Protein AF-A0A7D9J3D1-F1 (afdb_monomer_lite)

Sequence (240 aa):
MEEELDISVTVEQLRSAGTNSSKQVPALLKLGEWYLKKAKTIPNGANFTKANALYNAALVRSRSINHEIGEDQILRRIVETYREFLYVFAKDDDGISVDEIQNEIDSHKEFLANERRIFKERVDEIDSCFNTNDQTEDQYEIHAHKVHEVFRDIQDMYIRLVSTLVKECESRLGKPPCDYAIIALGSVARMEATPYSDLEFAILYSDPAIGDKINYFRVLNYFLHLKVINLGETILPIEL

InterPro domains:
  IPR005105 Protein-PII uridylyltransferase, N-terminal [PF03445] (145-225)
  IPR043519 Nucleotidyltransferase superfamily [G3DSA:3.30.460.10] (154-233)
  IPR043519 Nucleotidyltransferase superfamily [SSF81301] (156-225)

Organism: Paramuricea clavata (NCBI:txid317549)

Secondary structure (DSSP, 8-state):
-HHHHHHHHHHHHHHHTTT-HHHHHHHHHHHHHHHHHHHHHTT-HHHHHHHHHHHHHHHHHHHTTT-SS-HHHHHHHHHHHHHHHHHHHT--TT---HHHHHHHHHHHHHHHHHHHHHHHHHHHHHHHHH--S---HHHHHHHHHHHHHHHHHHHHHHHHHHHHHHHHHHHHH-S-SS-EEEEE-HHHHHT---TT----EEEEES-TT-GGGHHHHHHHHHHHHHHHHHTS-----S--

Radius of gyration: 21.12 Å; chains: 1; bounding box: 49×47×61 Å

Structure (mmCIF, N/CA/C/O backbone):
data_AF-A0A7D9J3D1-F1
#
_entry.id   AF-A0A7D9J3D1-F1
#
loop_
_atom_site.group_PDB
_atom_site.id
_atom_site.type_symbol
_atom_site.label_atom_id
_atom_site.label_alt_id
_atom_site.label_comp_id
_atom_site.label_asym_id
_atom_site.label_entity_id
_atom_site.label_seq_id
_atom_site.pdbx_PDB_ins_code
_atom_site.Cartn_x
_atom_site.Cartn_y
_atom_site.Cartn_z
_atom_site.occupancy
_atom_site.B_iso_or_equiv
_atom_site.auth_seq_id
_atom_site.auth_comp_id
_atom_site.auth_asym_id
_atom_site.auth_atom_id
_atom_site.pdbx_PDB_model_num
ATOM 1 N N . MET A 1 1 ? -18.353 18.832 18.220 1.00 57.22 1 MET A N 1
ATOM 2 C CA . MET A 1 1 ? -18.457 20.307 18.196 1.00 57.22 1 MET A CA 1
ATOM 3 C C . MET A 1 1 ? -17.110 21.001 18.397 1.00 57.22 1 MET A C 1
ATOM 5 O O . MET A 1 1 ? -16.614 21.526 17.417 1.00 57.22 1 MET A O 1
ATOM 9 N N . GLU A 1 2 ? -16.470 20.974 19.575 1.00 65.19 2 GLU A N 1
ATOM 10 C CA . GLU A 1 2 ? -15.154 21.634 19.770 1.00 65.19 2 GLU A CA 1
ATOM 11 C C . GLU A 1 2 ? -14.020 20.937 18.989 1.00 65.19 2 GLU A C 1
ATOM 13 O O . GLU A 1 2 ? -13.274 21.581 18.259 1.00 65.19 2 GLU A O 1
ATOM 18 N N . GLU A 1 3 ? -13.978 19.602 19.023 1.00 70.12 3 GLU A N 1
ATOM 19 C CA . GLU A 1 3 ? -13.001 18.797 18.270 1.00 70.12 3 GLU A CA 1
ATOM 20 C C . GLU A 1 3 ? -13.217 18.859 16.743 1.00 70.12 3 GLU A C 1
ATOM 22 O O . GLU A 1 3 ? -12.270 18.794 15.972 1.00 70.12 3 GLU A O 1
ATOM 27 N N . GLU A 1 4 ? -14.455 19.044 16.276 1.00 70.31 4 GLU A N 1
ATOM 28 C CA . GLU A 1 4 ? -14.746 19.213 14.840 1.00 70.31 4 GLU A CA 1
ATOM 29 C C . GLU A 1 4 ? -14.352 20.604 14.333 1.00 70.31 4 GLU A C 1
ATOM 31 O O . GLU A 1 4 ? -13.863 20.737 13.210 1.00 70.31 4 GLU A O 1
ATOM 36 N N . LEU A 1 5 ? -14.520 21.634 15.169 1.00 67.00 5 LEU A N 1
ATOM 37 C CA . LEU A 1 5 ? -14.070 22.990 14.871 1.00 67.00 5 LEU A CA 1
ATOM 38 C C . LEU A 1 5 ? -12.537 23.039 14.763 1.00 67.00 5 LEU A C 1
ATOM 40 O O . LEU A 1 5 ? -12.004 23.637 13.831 1.00 67.00 5 LEU A O 1
ATOM 44 N N . ASP A 1 6 ? -11.834 22.340 15.658 1.00 80.31 6 ASP A N 1
ATOM 45 C CA . ASP A 1 6 ? -10.371 22.237 15.650 1.00 80.31 6 ASP A CA 1
ATOM 46 C C . ASP A 1 6 ? -9.826 21.526 14.392 1.00 80.31 6 ASP A C 1
ATOM 48 O O . ASP A 1 6 ? -8.801 21.916 13.820 1.00 80.31 6 ASP A O 1
ATOM 52 N N . ILE A 1 7 ? -10.548 20.525 13.882 1.00 86.25 7 ILE A N 1
ATOM 53 C CA . ILE A 1 7 ? -10.191 19.852 12.626 1.00 86.25 7 ILE A CA 1
ATOM 54 C C . ILE A 1 7 ? -10.454 20.727 11.412 1.00 86.25 7 ILE A C 1
ATOM 56 O O . ILE A 1 7 ? -9.608 20.773 10.522 1.00 86.25 7 ILE A O 1
ATOM 60 N N . SER A 1 8 ? -11.559 21.475 11.388 1.00 83.81 8 SER A N 1
ATOM 61 C CA . SER A 1 8 ? -11.811 22.442 10.314 1.00 83.81 8 SER A CA 1
ATOM 62 C C . SER A 1 8 ? -10.683 23.472 10.212 1.00 83.81 8 SER A C 1
ATOM 64 O O . SER A 1 8 ? -10.239 23.789 9.111 1.00 83.81 8 SER A O 1
ATOM 66 N N . VAL A 1 9 ? -10.175 23.954 11.352 1.00 86.69 9 VAL A N 1
ATOM 67 C CA . VAL A 1 9 ? -9.014 24.857 11.392 1.00 86.69 9 VAL A CA 1
ATOM 68 C C . VAL A 1 9 ? -7.759 24.159 10.870 1.00 86.69 9 VAL A C 1
ATOM 70 O O . VAL A 1 9 ? -7.004 24.746 10.101 1.00 86.69 9 VAL A O 1
ATOM 73 N N . THR A 1 10 ? -7.543 22.897 11.241 1.00 87.19 10 THR A N 1
ATOM 74 C CA . THR A 1 10 ? -6.373 22.120 10.801 1.00 87.19 10 THR A CA 1
ATOM 75 C C . THR A 1 10 ? -6.388 21.865 9.286 1.00 87.19 10 THR A C 1
ATOM 77 O O . THR A 1 10 ? -5.348 21.949 8.634 1.00 87.19 10 THR A O 1
ATOM 80 N N . VAL A 1 11 ? -7.562 21.615 8.698 1.00 86.56 11 VAL A N 1
ATOM 81 C CA . VAL A 1 11 ? -7.726 21.505 7.239 1.00 86.56 11 VAL A CA 1
ATOM 82 C C . VAL A 1 11 ? -7.400 22.836 6.558 1.00 86.56 11 VAL A C 1
ATOM 84 O O . VAL A 1 11 ? -6.654 22.851 5.582 1.00 86.56 11 VAL A O 1
ATOM 87 N N . GLU A 1 12 ? -7.881 23.959 7.091 1.00 86.25 12 GLU A N 1
ATOM 88 C CA . GLU A 1 12 ? -7.582 25.286 6.538 1.00 86.25 12 GLU A CA 1
ATOM 89 C C . GLU A 1 12 ? -6.091 25.648 6.660 1.00 86.25 12 GLU A C 1
ATOM 91 O O . GLU A 1 12 ? -5.493 26.219 5.747 1.00 86.25 12 GLU A O 1
ATOM 96 N N . GLN A 1 13 ? -5.438 25.247 7.754 1.00 85.25 13 GLN A N 1
ATOM 97 C CA . GLN A 1 13 ? -3.985 25.359 7.913 1.00 85.25 13 GLN A CA 1
ATOM 98 C C . GLN A 1 13 ? -3.236 24.554 6.849 1.00 85.25 13 GLN A C 1
ATOM 100 O O . GLN A 1 13 ? -2.274 25.051 6.267 1.00 85.25 13 GLN A O 1
ATOM 105 N N . LEU A 1 14 ? -3.689 23.333 6.553 1.00 86.25 14 LEU A N 1
ATOM 106 C CA . LEU A 1 14 ? -3.077 22.506 5.518 1.00 86.25 14 LEU A CA 1
ATOM 107 C C . LEU A 1 14 ? -3.266 23.110 4.117 1.00 86.25 14 LEU A C 1
ATOM 109 O O . LEU A 1 14 ? -2.313 23.136 3.338 1.00 86.25 14 LEU A O 1
ATOM 113 N N . ARG A 1 15 ? -4.459 23.643 3.816 1.00 85.38 15 ARG A N 1
ATOM 114 C CA . ARG A 1 15 ? -4.738 24.343 2.549 1.00 85.38 15 ARG A CA 1
ATOM 115 C C . ARG A 1 15 ? -3.876 25.597 2.405 1.00 85.38 15 ARG A C 1
ATOM 117 O O . ARG A 1 15 ? -3.204 25.775 1.392 1.00 85.38 15 ARG A O 1
ATOM 124 N N . SER A 1 16 ? -3.841 26.441 3.436 1.00 86.12 16 SER A N 1
ATOM 125 C CA . SER A 1 16 ? -3.057 27.685 3.445 1.00 86.12 16 SER A CA 1
ATOM 126 C C . SER A 1 16 ? -1.542 27.453 3.450 1.00 86.12 16 SER A C 1
ATOM 128 O O . SER A 1 16 ? -0.790 28.309 2.981 1.00 86.12 16 SER A O 1
ATOM 130 N N . ALA A 1 17 ? -1.071 26.292 3.919 1.00 84.50 17 ALA A N 1
ATOM 131 C CA . ALA A 1 17 ? 0.328 25.894 3.798 1.00 84.50 17 ALA A CA 1
ATOM 132 C C . ALA A 1 17 ? 0.772 25.713 2.333 1.00 84.50 17 ALA A C 1
ATOM 134 O O . ALA A 1 17 ? 1.970 25.818 2.059 1.00 84.50 17 ALA A O 1
ATOM 135 N N . GLY A 1 18 ? -0.153 25.486 1.391 1.00 83.44 18 GLY A N 1
ATOM 136 C CA . GLY A 1 18 ? 0.159 25.354 -0.033 1.00 83.44 18 GLY A CA 1
ATOM 137 C C . GLY A 1 18 ? 1.177 24.242 -0.276 1.00 83.44 18 GLY A C 1
ATOM 138 O O . GLY A 1 18 ? 0.924 23.097 0.067 1.00 83.44 18 GLY A O 1
ATOM 139 N N . THR A 1 19 ? 2.346 24.569 -0.827 1.00 81.94 19 THR A N 1
ATOM 140 C CA . THR A 1 19 ? 3.459 23.626 -1.061 1.00 81.94 19 THR A CA 1
ATOM 141 C C . THR A 1 19 ? 4.529 23.645 0.039 1.00 81.94 19 THR A C 1
ATOM 143 O O . THR A 1 19 ? 5.571 23.007 -0.095 1.00 81.94 19 THR A O 1
ATOM 146 N N . ASN A 1 20 ? 4.315 24.380 1.137 1.00 85.00 20 ASN A N 1
ATOM 147 C CA . ASN A 1 20 ? 5.299 24.511 2.208 1.00 85.00 20 ASN A CA 1
ATOM 148 C C . ASN A 1 20 ? 5.293 23.281 3.130 1.00 85.00 20 ASN A C 1
ATOM 150 O O . ASN A 1 20 ? 4.535 23.225 4.100 1.00 85.00 20 ASN A O 1
ATOM 154 N N . SER A 1 21 ? 6.193 22.331 2.865 1.00 85.69 21 SER A N 1
ATOM 155 C CA . SER A 1 21 ? 6.335 21.085 3.631 1.00 85.69 21 SER A CA 1
ATOM 156 C C . SER A 1 21 ? 6.453 21.294 5.146 1.00 85.69 21 SER A C 1
ATOM 158 O O . SER A 1 21 ? 5.831 20.554 5.902 1.00 85.69 21 SER A O 1
ATOM 160 N N . SER A 1 22 ? 7.172 22.325 5.611 1.00 85.19 22 SER A N 1
ATOM 161 C CA . SER A 1 22 ? 7.338 22.597 7.052 1.00 85.19 22 SER A CA 1
ATOM 162 C C . SER A 1 22 ? 6.019 22.960 7.726 1.00 85.19 22 SER A C 1
ATOM 164 O O . SER A 1 22 ? 5.758 22.534 8.846 1.00 85.19 22 SER A O 1
ATOM 166 N N . LYS A 1 23 ? 5.150 23.696 7.029 1.00 86.38 23 LYS A N 1
ATOM 167 C CA . LYS A 1 23 ? 3.816 24.040 7.535 1.00 86.38 23 LYS A CA 1
ATOM 168 C C . LYS A 1 23 ? 2.813 22.897 7.374 1.00 86.38 23 LYS A C 1
ATOM 170 O O . LYS A 1 23 ? 1.875 22.801 8.158 1.00 86.38 23 LYS A O 1
ATOM 175 N N . GLN A 1 24 ? 3.008 22.027 6.382 1.00 89.31 24 GLN A N 1
ATOM 176 C CA . GLN A 1 24 ? 2.130 20.883 6.139 1.00 89.31 24 GLN A CA 1
ATOM 177 C C . GLN A 1 24 ? 2.319 19.761 7.164 1.00 89.31 24 GLN A C 1
ATOM 179 O O . GLN A 1 24 ? 1.328 19.178 7.593 1.00 89.31 24 GLN A O 1
ATOM 184 N N . VAL A 1 25 ? 3.560 19.454 7.564 1.00 90.12 25 VAL A N 1
ATOM 185 C CA . VAL A 1 25 ? 3.861 18.307 8.444 1.00 90.12 25 VAL A CA 1
ATOM 186 C C . VAL A 1 25 ? 3.045 18.336 9.748 1.00 90.12 25 VAL A C 1
ATOM 188 O O . VAL A 1 25 ? 2.354 17.350 10.007 1.00 90.12 25 VAL A O 1
ATOM 191 N N . PRO A 1 26 ? 3.010 19.428 10.540 1.00 90.62 26 PRO A N 1
ATOM 192 C CA . PRO A 1 26 ? 2.214 19.462 11.769 1.00 90.62 26 PRO A CA 1
ATOM 193 C C . PRO A 1 26 ? 0.713 19.242 11.532 1.00 90.62 26 PRO A C 1
ATOM 195 O O . PRO A 1 26 ? 0.066 18.520 12.291 1.00 90.62 26 PRO A O 1
ATOM 198 N N . ALA A 1 27 ? 0.162 19.823 10.461 1.00 91.25 27 ALA A N 1
ATOM 199 C CA . ALA A 1 27 ? -1.250 19.675 10.117 1.00 91.25 27 ALA A CA 1
ATOM 200 C C . ALA A 1 27 ? -1.585 18.235 9.690 1.00 91.25 27 ALA A C 1
ATOM 202 O O . ALA A 1 27 ? -2.587 17.680 10.138 1.00 91.25 27 ALA A O 1
ATOM 203 N N . LEU A 1 28 ? -0.723 17.602 8.886 1.00 92.56 28 LEU A N 1
ATOM 204 C CA . LEU A 1 28 ? -0.870 16.202 8.477 1.00 92.56 28 LEU A CA 1
ATOM 205 C C . LEU A 1 28 ? -0.846 15.257 9.680 1.00 92.56 28 LEU A C 1
ATOM 207 O O . LEU A 1 28 ? -1.719 14.399 9.792 1.00 92.56 28 LEU A O 1
ATOM 211 N N . LEU A 1 29 ? 0.102 15.445 10.605 1.00 92.94 29 LEU A N 1
ATOM 212 C CA . LEU A 1 29 ? 0.183 14.637 11.823 1.00 92.94 29 LEU A CA 1
ATOM 213 C C . LEU A 1 29 ? -1.080 14.790 12.672 1.00 92.94 29 LEU A C 1
ATOM 215 O O . LEU A 1 29 ? -1.671 13.791 13.069 1.00 92.94 29 LEU A O 1
ATOM 219 N N . LYS A 1 30 ? -1.544 16.027 12.888 1.00 93.56 30 LYS A N 1
ATOM 220 C CA . LYS A 1 30 ? -2.756 16.304 13.671 1.00 93.56 30 LYS A CA 1
ATOM 221 C C . LYS A 1 30 ? -4.020 15.708 13.038 1.00 93.56 30 LYS A C 1
ATOM 223 O O . LYS A 1 30 ? -4.853 15.149 13.749 1.00 93.56 30 LYS A O 1
ATOM 228 N N . LEU A 1 31 ? -4.162 15.777 11.712 1.00 93.62 31 LEU A N 1
ATOM 229 C CA . LEU A 1 31 ? -5.260 15.108 11.005 1.00 93.62 31 LEU A CA 1
ATOM 230 C C . LEU A 1 31 ? -5.154 13.581 11.116 1.00 93.62 31 LEU A C 1
ATOM 232 O O . LEU A 1 31 ? -6.173 12.915 11.305 1.00 93.62 31 LEU A O 1
ATOM 236 N N . GLY A 1 32 ? -3.936 13.036 11.031 1.00 94.06 32 GLY A N 1
ATOM 237 C CA . GLY A 1 32 ? -3.664 11.613 11.225 1.00 94.06 32 GLY A CA 1
ATOM 238 C C . GLY A 1 32 ? -4.145 11.130 12.592 1.00 94.06 32 GLY A C 1
ATOM 239 O O . GLY A 1 32 ? -4.912 10.169 12.661 1.00 94.06 32 GLY A O 1
ATOM 240 N N . GLU A 1 33 ? -3.812 11.870 13.655 1.00 94.94 33 GLU A N 1
ATOM 241 C CA . GLU A 1 33 ? -4.264 11.575 15.022 1.00 94.94 33 GLU A CA 1
ATOM 242 C C . GLU A 1 33 ? -5.772 11.511 15.145 1.00 94.94 33 GLU A C 1
ATOM 244 O O . GLU A 1 33 ? -6.331 10.607 15.770 1.00 94.94 33 GLU A O 1
ATOM 249 N N . TRP A 1 34 ? -6.447 12.482 14.542 1.00 94.38 34 TRP A N 1
ATOM 250 C CA . TRP A 1 34 ? -7.891 12.544 14.600 1.00 94.38 34 TRP A CA 1
ATOM 251 C C . TRP A 1 34 ? -8.540 11.360 13.886 1.00 94.38 34 TRP A C 1
ATOM 253 O O . TRP A 1 34 ? -9.458 10.740 14.430 1.00 94.38 34 TRP A O 1
ATOM 263 N N . TYR A 1 35 ? -8.042 10.995 12.699 1.00 94.25 35 TYR A N 1
ATOM 264 C CA . TYR A 1 35 ? -8.529 9.817 11.986 1.00 94.25 35 TYR A CA 1
ATOM 265 C C . TYR A 1 35 ? -8.249 8.526 12.756 1.00 94.25 35 TYR A C 1
ATOM 267 O O . TYR A 1 35 ? -9.144 7.684 12.838 1.00 94.25 35 TYR A O 1
ATOM 275 N N . LEU A 1 36 ? -7.073 8.387 13.376 1.00 94.69 36 LEU A N 1
ATOM 276 C CA . LEU A 1 36 ? -6.732 7.230 14.205 1.00 94.69 36 LEU A CA 1
ATOM 277 C C . LEU A 1 36 ? -7.659 7.129 15.424 1.00 94.69 36 LEU A C 1
ATOM 279 O O . LEU A 1 36 ? -8.256 6.079 15.669 1.00 94.69 36 LEU A O 1
ATOM 283 N N . LYS A 1 37 ? -7.869 8.234 16.149 1.00 93.75 37 LYS A N 1
ATOM 284 C CA . LYS A 1 37 ? -8.813 8.296 17.276 1.00 93.75 37 LYS A CA 1
ATOM 285 C C . LYS A 1 37 ? -10.225 7.909 16.836 1.00 93.75 37 LYS A C 1
ATOM 287 O O . LYS A 1 37 ? -10.876 7.105 17.500 1.00 93.75 37 LYS A O 1
ATOM 292 N N . LYS A 1 38 ? -10.686 8.430 15.697 1.00 92.38 38 LYS A N 1
ATOM 293 C CA . LYS A 1 38 ? -12.000 8.108 15.126 1.00 92.38 38 LYS A CA 1
ATOM 294 C C . LYS A 1 38 ? -12.120 6.639 14.711 1.00 92.38 38 LYS A C 1
ATOM 296 O O . LYS A 1 38 ? -13.184 6.049 14.872 1.00 92.38 38 LYS A O 1
ATOM 301 N N . ALA A 1 39 ? -11.050 6.046 14.183 1.00 92.00 39 ALA A N 1
ATOM 302 C CA . ALA A 1 39 ? -11.015 4.637 13.800 1.00 92.00 39 ALA A CA 1
ATOM 303 C C . ALA A 1 39 ? -11.131 3.699 15.013 1.00 92.00 39 ALA A C 1
ATOM 305 O O . ALA A 1 39 ? -11.760 2.647 14.915 1.00 92.00 39 ALA A O 1
ATOM 306 N N . LYS A 1 40 ? -10.569 4.113 16.157 1.00 90.75 40 LYS A N 1
ATOM 307 C CA . LYS A 1 40 ? -10.633 3.390 17.434 1.00 90.75 40 LYS A CA 1
ATOM 308 C C . LYS A 1 40 ? -11.991 3.507 18.132 1.00 90.75 40 LYS A C 1
ATOM 310 O O . LYS A 1 40 ? -12.401 2.572 18.808 1.00 90.75 40 LYS A O 1
ATOM 315 N N . THR A 1 41 ? -12.689 4.638 17.996 1.00 89.62 41 THR A N 1
ATOM 316 C CA . THR A 1 41 ? -14.010 4.832 18.624 1.00 89.62 41 THR A CA 1
ATOM 317 C C . THR A 1 41 ? -15.136 4.166 17.844 1.00 89.62 41 THR A C 1
ATOM 319 O O . THR A 1 41 ? -16.035 3.581 18.443 1.00 89.62 41 THR A O 1
ATOM 322 N N . ILE A 1 42 ? -15.096 4.251 16.513 1.00 88.38 42 ILE A N 1
ATOM 323 C CA . ILE A 1 42 ? -16.061 3.618 15.614 1.00 88.38 42 ILE A CA 1
ATOM 324 C C . ILE A 1 42 ? -15.255 2.779 14.618 1.00 88.38 42 ILE A C 1
ATOM 326 O O . ILE A 1 42 ? -14.729 3.354 13.658 1.00 88.38 42 ILE A O 1
ATOM 330 N N . PRO A 1 43 ? -15.151 1.447 14.829 1.00 84.25 43 PRO A N 1
ATOM 331 C CA . PRO A 1 43 ? -14.354 0.554 13.994 1.00 84.25 43 PRO A CA 1
ATOM 332 C C . PRO A 1 43 ? -14.643 0.735 12.504 1.00 84.25 43 PRO A C 1
ATOM 334 O O . PRO A 1 43 ? -15.672 0.306 11.981 1.00 84.25 43 PRO A O 1
ATOM 337 N N . ASN A 1 44 ? -13.721 1.401 11.812 1.00 86.19 44 ASN A N 1
ATOM 338 C CA . ASN A 1 44 ? -13.807 1.658 10.382 1.00 86.19 44 ASN A CA 1
ATOM 339 C C . ASN A 1 44 ? -12.403 1.644 9.771 1.00 86.19 44 ASN A C 1
ATOM 341 O O . ASN A 1 44 ? -11.619 2.573 9.974 1.00 86.19 44 ASN A O 1
ATOM 345 N N . GLY A 1 45 ? -12.110 0.608 8.980 1.00 88.81 45 GLY A N 1
ATOM 346 C CA . GLY A 1 45 ? -10.816 0.435 8.319 1.00 88.81 45 GLY A CA 1
ATOM 347 C C . GLY A 1 45 ? -10.434 1.601 7.403 1.00 88.81 45 GLY A C 1
ATOM 348 O O . GLY A 1 45 ? -9.257 1.930 7.306 1.00 88.81 45 GLY A O 1
ATOM 349 N N . ALA A 1 46 ? -11.409 2.312 6.825 1.00 91.69 46 ALA A N 1
ATOM 350 C CA . ALA A 1 46 ? -11.142 3.488 5.997 1.00 91.69 46 ALA A CA 1
ATOM 351 C C . ALA A 1 46 ? -10.534 4.659 6.790 1.00 91.69 46 ALA A C 1
ATOM 353 O O . ALA A 1 46 ? -9.822 5.486 6.229 1.00 91.69 46 ALA A O 1
ATOM 354 N N . ASN A 1 47 ? -10.820 4.772 8.091 1.00 94.06 47 ASN A N 1
ATOM 355 C CA . ASN A 1 47 ? -10.199 5.809 8.917 1.00 94.06 47 ASN A CA 1
ATOM 356 C C . ASN A 1 47 ? -8.753 5.436 9.276 1.00 94.06 47 ASN A C 1
ATOM 358 O O . ASN A 1 47 ? -7.905 6.324 9.304 1.00 94.06 47 ASN A O 1
ATOM 362 N N . PHE A 1 48 ? -8.450 4.145 9.466 1.00 95.19 48 PHE A N 1
ATOM 363 C CA . PHE A 1 48 ? -7.068 3.678 9.626 1.00 95.19 48 PHE A CA 1
ATOM 364 C C . PHE A 1 48 ? -6.234 3.957 8.375 1.00 95.19 48 PHE A C 1
ATOM 366 O O . PHE A 1 48 ? -5.147 4.516 8.489 1.00 95.19 48 PHE A O 1
ATOM 373 N N . THR A 1 49 ? -6.747 3.650 7.177 1.00 94.00 49 THR A N 1
ATOM 374 C CA . THR A 1 49 ? -6.021 3.934 5.928 1.00 94.00 49 THR A CA 1
ATOM 375 C C . THR A 1 49 ? -5.791 5.433 5.732 1.00 94.00 49 THR A C 1
ATOM 377 O O . THR A 1 49 ? -4.689 5.831 5.366 1.00 94.00 49 THR A O 1
ATOM 380 N N . LYS A 1 50 ? -6.775 6.287 6.052 1.00 93.69 50 LYS A N 1
ATOM 381 C CA . LYS A 1 50 ? -6.614 7.752 6.015 1.00 93.69 50 LYS A CA 1
ATOM 382 C C . LYS A 1 50 ? -5.557 8.257 6.993 1.00 93.69 50 LYS A C 1
ATOM 384 O O . LYS A 1 50 ? -4.704 9.041 6.587 1.00 93.69 50 LYS A O 1
ATOM 389 N N . ALA A 1 51 ? -5.594 7.806 8.248 1.00 94.81 51 ALA A N 1
ATOM 390 C CA . ALA A 1 51 ? -4.577 8.159 9.238 1.00 94.81 51 ALA A CA 1
ATOM 391 C C . ALA A 1 51 ? -3.181 7.764 8.740 1.00 94.81 51 ALA A C 1
ATOM 393 O O . ALA A 1 51 ? -2.275 8.593 8.680 1.00 94.81 51 ALA A O 1
ATOM 394 N N . ASN A 1 52 ? -3.050 6.522 8.275 1.00 94.94 52 ASN A N 1
ATOM 395 C CA . ASN A 1 52 ? -1.796 5.977 7.784 1.00 94.94 52 ASN A CA 1
ATOM 396 C C . ASN A 1 52 ? -1.250 6.735 6.563 1.00 94.94 52 ASN A C 1
ATOM 398 O O . ASN A 1 52 ? -0.051 7.002 6.475 1.00 94.94 52 ASN A O 1
ATOM 402 N N . ALA A 1 53 ? -2.127 7.130 5.637 1.00 94.88 53 ALA A N 1
ATOM 403 C CA . ALA A 1 53 ? -1.744 7.916 4.472 1.00 94.88 53 ALA A CA 1
ATOM 404 C C . ALA A 1 53 ? -1.258 9.317 4.868 1.00 94.88 53 ALA A C 1
ATOM 406 O O . ALA A 1 53 ? -0.270 9.799 4.319 1.00 94.88 53 ALA A O 1
ATOM 407 N N . LEU A 1 54 ? -1.901 9.956 5.853 1.00 94.81 54 LEU A N 1
ATOM 408 C CA . LEU A 1 54 ? -1.481 11.261 6.375 1.00 94.81 54 LEU A CA 1
ATOM 409 C C . LEU A 1 54 ? -0.112 11.188 7.061 1.00 94.81 54 LEU A C 1
ATOM 411 O O . LEU A 1 54 ? 0.721 12.069 6.844 1.00 94.81 54 LEU A O 1
ATOM 415 N N . TYR A 1 55 ? 0.158 10.127 7.826 1.00 95.25 55 TYR A N 1
ATOM 416 C CA . TYR A 1 55 ? 1.474 9.912 8.429 1.00 95.25 55 TYR A CA 1
ATOM 417 C C . TYR A 1 55 ? 2.558 9.643 7.379 1.00 95.25 55 TYR A C 1
ATOM 419 O O . TYR A 1 55 ? 3.617 10.265 7.435 1.00 95.25 55 TYR A O 1
ATOM 427 N N . ASN A 1 56 ? 2.291 8.807 6.371 1.00 94.12 56 ASN A N 1
ATOM 428 C CA . ASN A 1 56 ? 3.228 8.595 5.260 1.00 94.12 56 ASN A CA 1
ATOM 429 C C . ASN A 1 56 ? 3.482 9.900 4.480 1.00 94.12 56 ASN A C 1
ATOM 431 O O . ASN A 1 56 ? 4.626 10.244 4.185 1.00 94.12 56 ASN A O 1
ATOM 435 N N . ALA A 1 57 ? 2.439 10.694 4.230 1.00 92.00 57 ALA A N 1
ATOM 436 C CA . ALA A 1 57 ? 2.556 12.006 3.604 1.00 92.00 57 ALA A CA 1
ATOM 437 C C . ALA A 1 57 ? 3.392 12.995 4.436 1.00 92.00 57 ALA A C 1
ATOM 439 O O . ALA A 1 57 ? 4.135 13.795 3.856 1.00 92.00 57 ALA A O 1
ATOM 440 N N . ALA A 1 58 ? 3.283 12.948 5.767 1.00 92.00 58 ALA A N 1
ATOM 441 C CA . ALA A 1 58 ? 4.112 13.732 6.675 1.00 92.00 58 ALA A CA 1
ATOM 442 C C . ALA A 1 58 ? 5.575 13.260 6.652 1.00 92.00 58 ALA A C 1
ATOM 444 O O . ALA A 1 58 ? 6.465 14.101 6.574 1.00 92.00 58 ALA A O 1
ATOM 445 N N . LEU A 1 59 ? 5.819 11.945 6.635 1.00 92.00 59 LEU A N 1
ATOM 446 C CA . LEU A 1 59 ? 7.159 11.347 6.585 1.00 92.00 59 LEU A CA 1
ATOM 447 C C . LEU A 1 59 ? 7.919 11.735 5.309 1.00 92.00 59 LEU A C 1
ATOM 449 O O . LEU A 1 59 ? 9.086 12.119 5.360 1.00 92.00 59 LEU A O 1
ATOM 453 N N . VAL A 1 60 ? 7.254 11.677 4.152 1.00 89.38 60 VAL A N 1
ATOM 454 C CA . VAL A 1 60 ? 7.855 12.097 2.875 1.00 89.38 60 VAL A CA 1
ATOM 455 C C . VAL A 1 60 ? 8.243 13.578 2.921 1.00 89.38 60 VAL A C 1
ATOM 457 O O . VAL A 1 60 ? 9.337 13.951 2.505 1.00 89.38 60 VAL A O 1
ATOM 460 N N . ARG A 1 61 ? 7.372 14.429 3.475 1.00 87.69 61 ARG A N 1
ATOM 461 C CA . ARG A 1 61 ? 7.608 15.877 3.571 1.00 87.69 61 ARG A CA 1
ATOM 462 C C . ARG A 1 61 ? 8.672 16.242 4.601 1.00 87.69 61 ARG A C 1
ATOM 464 O O . ARG A 1 61 ? 9.409 17.194 4.361 1.00 87.69 61 ARG A O 1
ATOM 471 N N . SER A 1 62 ? 8.766 15.515 5.717 1.00 88.12 62 SER A N 1
ATOM 472 C CA . SER A 1 62 ? 9.765 15.771 6.761 1.00 88.12 62 SER A CA 1
ATOM 473 C C . SER A 1 62 ? 11.181 15.469 6.274 1.00 88.12 62 SER A C 1
ATOM 475 O O . SER A 1 62 ? 12.087 16.261 6.540 1.00 88.12 62 SER A O 1
ATOM 477 N N . ARG A 1 63 ? 11.346 14.393 5.489 1.00 84.50 63 ARG A N 1
ATOM 478 C CA . ARG A 1 63 ? 12.608 14.012 4.827 1.00 84.50 63 ARG A CA 1
ATOM 479 C C . ARG A 1 63 ? 13.156 15.103 3.913 1.00 84.50 63 ARG A C 1
ATOM 481 O O . ARG A 1 63 ? 14.363 15.281 3.816 1.00 84.50 63 ARG A O 1
ATOM 488 N N . SER A 1 64 ? 12.282 15.861 3.251 1.00 77.25 64 SER A N 1
ATOM 489 C CA . SER A 1 64 ? 12.705 16.918 2.325 1.00 77.25 64 SER A CA 1
ATOM 490 C C . SER A 1 64 ? 13.265 18.172 3.009 1.00 77.25 64 SER A C 1
ATOM 492 O O . SER A 1 64 ? 13.840 19.012 2.322 1.00 77.25 64 SER A O 1
ATOM 494 N N . ILE A 1 65 ? 13.066 18.350 4.321 1.00 78.25 65 ILE A N 1
ATOM 495 C CA . ILE A 1 65 ? 13.327 19.631 5.006 1.00 78.25 65 ILE A CA 1
ATOM 496 C C . ILE A 1 65 ? 14.082 19.509 6.339 1.00 78.25 65 ILE A C 1
ATOM 498 O O . ILE A 1 65 ? 14.206 20.521 7.022 1.00 78.25 65 ILE A O 1
ATOM 502 N N . ASN A 1 66 ? 14.562 18.319 6.732 1.00 70.44 66 ASN A N 1
ATOM 503 C CA . ASN A 1 66 ? 15.146 18.067 8.063 1.00 70.44 66 ASN A CA 1
ATOM 504 C C . ASN A 1 66 ? 14.283 18.670 9.193 1.00 70.44 66 ASN A C 1
ATOM 506 O O . ASN A 1 66 ? 14.747 19.482 9.993 1.00 70.44 66 ASN A O 1
ATOM 510 N N . HIS A 1 67 ? 12.991 18.334 9.189 1.00 72.62 67 HIS A N 1
ATOM 511 C CA . HIS A 1 67 ? 11.992 18.923 10.084 1.00 72.62 67 HIS A CA 1
ATOM 512 C C . HIS A 1 67 ? 12.286 18.655 11.576 1.00 72.62 67 HIS A C 1
ATOM 514 O O . HIS A 1 67 ? 12.854 17.624 11.921 1.00 72.62 67 HIS A O 1
ATOM 520 N N . GLU A 1 68 ? 11.822 19.539 12.473 1.00 69.25 68 GLU A N 1
ATOM 521 C CA . GLU A 1 68 ? 11.997 19.404 13.937 1.00 69.25 68 GLU A CA 1
ATOM 522 C C . GLU A 1 68 ? 11.389 18.110 14.503 1.00 69.25 68 GLU A C 1
ATOM 524 O O . GLU A 1 68 ? 11.909 17.512 15.445 1.00 69.25 68 GLU A O 1
ATOM 529 N N . ILE A 1 69 ? 10.277 17.663 13.913 1.00 72.94 69 ILE A N 1
ATOM 530 C CA . ILE A 1 69 ? 9.681 16.359 14.215 1.00 72.94 69 ILE A CA 1
ATOM 531 C C . ILE A 1 69 ? 10.497 15.294 13.488 1.00 72.94 69 ILE A C 1
ATOM 533 O O . ILE A 1 69 ? 10.422 15.184 12.264 1.00 72.94 69 ILE A O 1
ATOM 537 N N . GLY A 1 70 ? 11.261 14.521 14.262 1.00 77.06 70 GLY A N 1
ATOM 538 C CA . GLY A 1 70 ? 12.116 13.460 13.739 1.00 77.06 70 GLY A CA 1
ATOM 539 C C . GLY A 1 70 ? 11.326 12.351 13.044 1.00 77.06 70 GLY A C 1
ATOM 540 O O . GLY A 1 70 ? 10.227 11.993 13.474 1.00 77.06 70 GLY A O 1
ATOM 541 N N . GLU A 1 71 ? 11.919 11.777 11.997 1.00 86.38 71 GLU A N 1
ATOM 542 C CA . GLU A 1 71 ? 11.335 10.685 11.205 1.00 86.38 71 GLU A CA 1
ATOM 543 C C . GLU A 1 71 ? 10.874 9.511 12.074 1.00 86.38 71 GLU A C 1
ATOM 545 O O . GLU A 1 71 ? 9.773 8.999 11.876 1.00 86.38 71 GLU A O 1
ATOM 550 N N . ASP A 1 72 ? 11.648 9.168 13.107 1.00 87.19 72 ASP A N 1
ATOM 551 C CA . ASP A 1 72 ? 11.324 8.106 14.064 1.00 87.19 72 ASP A CA 1
ATOM 552 C C . ASP A 1 72 ? 9.971 8.313 14.754 1.00 87.19 72 ASP A C 1
ATOM 554 O O . ASP A 1 72 ? 9.274 7.351 15.067 1.00 87.19 72 ASP A O 1
ATOM 558 N N . GLN A 1 73 ? 9.576 9.565 15.014 1.00 90.19 73 GLN A N 1
ATOM 559 C CA . GLN A 1 73 ? 8.274 9.852 15.620 1.00 90.19 73 GLN A CA 1
ATOM 560 C C . GLN A 1 73 ? 7.135 9.542 14.648 1.00 90.19 73 GLN A C 1
ATOM 562 O O . GLN A 1 73 ? 6.117 8.990 15.059 1.00 90.19 73 GLN A O 1
ATOM 567 N N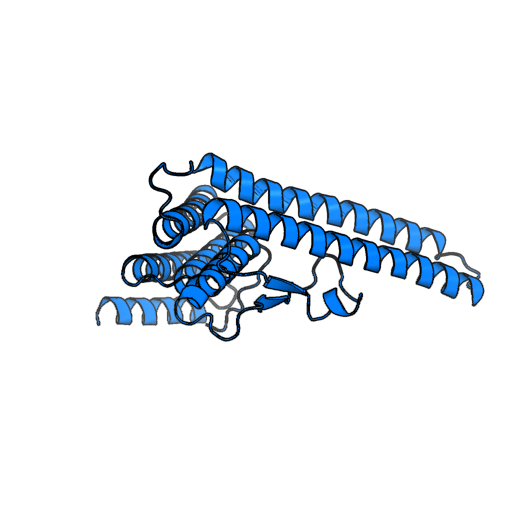 . ILE A 1 74 ? 7.310 9.862 13.366 1.00 93.31 74 ILE A N 1
ATOM 568 C CA . ILE A 1 74 ? 6.294 9.629 12.336 1.00 93.31 74 ILE A CA 1
ATOM 569 C C . ILE A 1 74 ? 6.206 8.135 12.002 1.00 93.31 74 ILE A C 1
ATOM 571 O O . ILE A 1 74 ? 5.106 7.594 11.900 1.00 93.31 74 ILE A O 1
ATOM 575 N N . LEU A 1 75 ? 7.348 7.446 11.913 1.00 92.88 75 LEU A N 1
ATOM 576 C CA . LEU A 1 75 ? 7.407 5.992 11.732 1.00 92.88 75 LEU A CA 1
ATOM 577 C C . LEU A 1 75 ? 6.700 5.253 12.870 1.00 92.88 75 LEU A C 1
ATOM 579 O O . LEU A 1 75 ? 5.873 4.381 12.608 1.00 92.88 75 LEU A O 1
ATOM 583 N N . ARG A 1 76 ? 6.919 5.667 14.128 1.00 93.50 76 ARG A N 1
ATOM 584 C CA . ARG A 1 76 ? 6.174 5.117 15.270 1.00 93.50 76 ARG A CA 1
ATOM 585 C C . ARG A 1 76 ? 4.663 5.245 15.090 1.00 93.50 76 ARG A C 1
ATOM 587 O O . ARG A 1 76 ? 3.952 4.287 15.366 1.00 93.50 76 ARG A O 1
ATOM 594 N N . ARG A 1 77 ? 4.164 6.368 14.560 1.00 95.56 77 ARG A N 1
ATOM 595 C CA . ARG A 1 77 ? 2.725 6.540 14.287 1.00 95.56 77 ARG A CA 1
ATOM 596 C C . ARG A 1 77 ? 2.189 5.624 13.196 1.00 95.56 77 ARG A C 1
ATOM 598 O O . ARG A 1 77 ? 1.069 5.128 13.325 1.00 95.56 77 ARG A O 1
ATOM 605 N N . ILE A 1 78 ? 2.972 5.373 12.151 1.00 96.19 78 ILE A N 1
ATOM 606 C CA . ILE A 1 78 ? 2.628 4.411 11.095 1.00 96.19 78 ILE A CA 1
ATOM 607 C C . ILE A 1 78 ? 2.494 3.004 11.692 1.00 96.19 78 ILE A C 1
ATOM 609 O O . ILE A 1 78 ? 1.470 2.342 11.509 1.00 96.19 78 ILE A O 1
ATOM 613 N N . VAL A 1 79 ? 3.487 2.576 12.477 1.00 95.69 79 VAL A N 1
ATOM 614 C CA . VAL A 1 79 ? 3.487 1.254 13.120 1.00 95.69 79 VAL A CA 1
ATOM 615 C C . VAL A 1 79 ? 2.361 1.123 14.150 1.00 95.69 79 VAL A C 1
ATOM 617 O O . VAL A 1 79 ? 1.656 0.116 14.167 1.00 95.69 79 VAL A O 1
ATOM 620 N N . GLU A 1 80 ? 2.123 2.149 14.968 1.00 94.19 80 GLU A N 1
ATOM 621 C CA . GLU A 1 80 ? 0.991 2.188 15.901 1.00 94.19 80 GLU A CA 1
ATOM 622 C C . GLU A 1 80 ? -0.350 2.074 15.167 1.00 94.19 80 GLU A C 1
ATOM 624 O O . GLU A 1 80 ? -1.207 1.296 15.577 1.00 94.19 80 GLU A O 1
ATOM 629 N N . THR A 1 81 ? -0.526 2.788 14.052 1.00 95.56 81 THR A N 1
ATOM 630 C CA . THR A 1 81 ? -1.755 2.727 13.242 1.00 95.56 81 THR A CA 1
ATOM 631 C C . THR A 1 81 ? -2.008 1.318 12.717 1.00 95.56 81 THR A C 1
ATOM 633 O O . THR A 1 81 ? -3.139 0.833 12.780 1.00 95.56 81 THR A O 1
ATOM 636 N N . TYR A 1 82 ? -0.960 0.641 12.241 1.00 95.75 82 TYR A N 1
ATOM 637 C CA . TYR A 1 82 ? -1.030 -0.760 11.833 1.00 95.75 82 TYR A CA 1
ATOM 638 C C . TYR A 1 82 ? -1.426 -1.648 13.022 1.00 95.75 82 TYR A C 1
ATOM 640 O O . TYR A 1 82 ? -2.386 -2.416 12.933 1.00 95.75 82 TYR A O 1
ATOM 648 N N . ARG A 1 83 ? -0.728 -1.537 14.158 1.00 93.69 83 ARG A N 1
ATOM 649 C CA . ARG A 1 83 ? -0.987 -2.376 15.337 1.00 93.69 83 ARG A CA 1
ATOM 650 C C . ARG A 1 83 ? -2.424 -2.229 15.837 1.00 93.69 83 ARG A C 1
ATOM 652 O O . ARG A 1 83 ? -3.084 -3.217 16.140 1.00 93.69 83 ARG A O 1
ATOM 659 N N . GLU A 1 84 ? -2.928 -1.002 15.888 1.00 93.31 84 GLU A N 1
ATOM 660 C CA . GLU A 1 84 ? -4.303 -0.706 16.297 1.00 93.31 84 GLU A CA 1
ATOM 661 C C . GLU A 1 84 ? -5.331 -1.242 15.288 1.00 93.31 84 GLU A C 1
ATOM 663 O O . GLU A 1 84 ? -6.388 -1.724 15.694 1.00 93.31 84 GLU A O 1
ATOM 668 N N . PHE A 1 85 ? -5.021 -1.230 13.984 1.00 94.94 85 PHE A N 1
ATOM 669 C CA . PHE A 1 85 ? -5.854 -1.888 12.975 1.00 94.94 85 PHE A CA 1
ATOM 670 C C . PHE A 1 85 ? -5.982 -3.392 13.259 1.00 94.94 85 PHE A C 1
ATOM 672 O O . PHE A 1 85 ? -7.094 -3.923 13.261 1.00 94.94 85 PHE A O 1
ATOM 679 N N . LEU A 1 86 ? -4.865 -4.073 13.542 1.00 93.25 86 LEU A N 1
ATOM 680 C CA . LEU A 1 86 ? -4.869 -5.499 13.881 1.00 93.25 86 LEU A CA 1
ATOM 681 C C . LEU A 1 86 ? -5.626 -5.782 15.178 1.00 93.25 86 LEU A C 1
ATOM 683 O O . LEU A 1 86 ? -6.446 -6.698 15.218 1.00 93.25 86 LEU A O 1
ATOM 687 N N . TYR A 1 87 ? -5.427 -4.963 16.208 1.00 90.94 87 TYR A N 1
ATOM 688 C CA . TYR A 1 87 ? -6.170 -5.089 17.459 1.00 90.94 87 TYR A CA 1
ATOM 689 C C . TYR A 1 87 ? -7.690 -5.022 17.227 1.00 90.94 87 TYR A C 1
ATOM 691 O O . TYR A 1 87 ? -8.441 -5.870 17.707 1.00 90.94 87 TYR A O 1
ATOM 699 N N . VAL A 1 88 ? -8.152 -4.056 16.424 1.00 91.44 88 VAL A N 1
ATOM 700 C CA . VAL A 1 88 ? -9.584 -3.856 16.149 1.00 91.44 88 VAL A CA 1
ATOM 701 C C . VAL A 1 88 ? -10.174 -4.942 15.241 1.00 91.44 88 VAL A C 1
ATOM 703 O O . VAL A 1 88 ? -11.313 -5.361 15.462 1.00 91.44 88 VAL A O 1
ATOM 706 N N . PHE A 1 89 ? -9.447 -5.387 14.212 1.00 91.00 89 PHE A N 1
ATOM 707 C CA . PHE A 1 89 ? -10.014 -6.225 13.146 1.00 91.00 89 PHE A CA 1
ATOM 708 C C . PHE A 1 89 ? -9.522 -7.673 13.108 1.00 91.00 89 PHE A C 1
ATOM 710 O O . PHE A 1 89 ? -10.290 -8.544 12.699 1.00 91.00 89 PHE A O 1
ATOM 717 N N . ALA A 1 90 ? -8.288 -7.945 13.530 1.00 85.12 90 ALA A N 1
ATOM 718 C CA . ALA A 1 90 ? -7.713 -9.290 13.572 1.00 85.12 90 ALA A CA 1
ATOM 719 C C . ALA A 1 90 ? -7.871 -9.967 14.945 1.00 85.12 90 ALA A C 1
ATOM 721 O O . ALA A 1 90 ? -7.692 -11.177 15.040 1.00 85.12 90 ALA A O 1
ATOM 722 N N . LYS A 1 91 ? -8.249 -9.215 15.994 1.00 74.31 91 LYS A N 1
ATOM 723 C CA . LYS A 1 91 ? -8.309 -9.701 17.389 1.00 74.31 91 LYS A CA 1
ATOM 724 C C . LYS A 1 91 ? -6.990 -10.349 17.833 1.00 74.31 91 LYS A C 1
ATOM 726 O O . LYS A 1 91 ? -6.985 -11.348 18.549 1.00 74.31 91 LYS A O 1
ATOM 731 N N . ASP A 1 92 ? -5.886 -9.786 17.353 1.00 72.88 92 ASP A N 1
ATOM 732 C CA . ASP A 1 92 ? -4.529 -10.211 17.680 1.00 72.88 92 ASP A CA 1
ATOM 733 C C . ASP A 1 92 ? -4.190 -9.721 19.106 1.00 72.88 92 ASP A C 1
ATOM 735 O O . ASP A 1 92 ? -3.609 -8.650 19.289 1.00 72.88 92 ASP A O 1
ATOM 739 N N . ASP A 1 93 ? -4.666 -10.459 20.120 1.00 60.22 93 ASP A N 1
ATOM 740 C CA . ASP A 1 93 ? -4.473 -10.161 21.554 1.00 60.22 93 ASP A CA 1
ATOM 741 C C . ASP A 1 93 ? -3.036 -10.461 22.032 1.00 60.22 93 ASP A C 1
ATOM 743 O O . ASP A 1 93 ? -2.594 -9.884 23.027 1.00 60.22 93 ASP A O 1
ATOM 747 N N . ASP A 1 94 ? -2.291 -11.310 21.310 1.00 61.38 94 ASP A N 1
ATOM 748 C CA . ASP A 1 94 ? -0.896 -11.672 21.622 1.00 61.38 94 ASP A CA 1
ATOM 749 C C . ASP A 1 94 ? 0.119 -10.608 21.168 1.00 61.38 94 ASP A C 1
ATOM 751 O O . ASP A 1 94 ? 1.305 -10.705 21.481 1.00 61.38 94 ASP A O 1
ATOM 755 N N . GLY A 1 95 ? -0.355 -9.547 20.504 1.00 65.62 95 GLY A N 1
ATOM 756 C CA . GLY A 1 95 ? 0.385 -8.310 20.298 1.00 65.62 95 GLY A CA 1
ATOM 757 C C . GLY A 1 95 ? 1.614 -8.484 19.415 1.00 65.62 95 GLY A C 1
ATOM 758 O O . GLY A 1 95 ? 2.736 -8.512 19.919 1.00 65.62 95 GLY A O 1
ATOM 759 N N . ILE A 1 96 ? 1.406 -8.495 18.092 1.00 82.44 96 ILE A N 1
ATOM 760 C CA . ILE A 1 96 ? 2.496 -8.305 17.127 1.00 82.44 96 ILE A CA 1
ATOM 761 C C . ILE A 1 96 ? 3.418 -7.167 17.594 1.00 82.44 96 ILE A C 1
ATOM 763 O O . ILE A 1 96 ? 2.974 -6.073 17.980 1.00 82.44 96 ILE A O 1
ATOM 767 N N . SER A 1 97 ? 4.715 -7.445 17.613 1.00 88.50 97 SER A N 1
ATOM 768 C CA . SER A 1 97 ? 5.692 -6.475 18.080 1.00 88.50 97 SER A CA 1
ATOM 769 C C . SER A 1 97 ? 5.826 -5.321 17.085 1.00 88.50 97 SER A C 1
ATOM 771 O O . SER A 1 97 ? 5.602 -5.456 15.880 1.00 88.50 97 SER A O 1
ATOM 773 N N . VAL A 1 98 ? 6.206 -4.153 17.606 1.00 88.88 98 VAL A N 1
ATOM 774 C CA . VAL A 1 98 ? 6.522 -2.970 16.788 1.00 88.88 98 VAL A CA 1
ATOM 775 C C . VAL A 1 98 ? 7.610 -3.312 15.765 1.00 88.88 98 VAL A C 1
ATOM 777 O O . VAL A 1 98 ? 7.499 -2.917 14.608 1.00 88.88 98 VAL A O 1
ATOM 780 N N . ASP A 1 99 ? 8.605 -4.101 16.176 1.00 91.50 99 ASP A N 1
ATOM 781 C CA . ASP A 1 99 ? 9.717 -4.519 15.324 1.00 91.50 99 ASP A CA 1
ATOM 782 C C . ASP A 1 99 ? 9.257 -5.453 14.199 1.00 91.50 99 ASP A C 1
ATOM 784 O O . ASP A 1 99 ? 9.698 -5.301 13.066 1.00 91.50 99 ASP A O 1
ATOM 788 N N . GLU A 1 100 ? 8.333 -6.384 14.460 1.00 92.81 100 GLU A N 1
ATOM 789 C CA . GLU A 1 100 ? 7.766 -7.244 13.412 1.00 92.81 100 GLU A CA 1
ATOM 790 C C . GLU A 1 100 ? 7.010 -6.440 12.352 1.00 92.81 100 GLU A C 1
ATOM 792 O O . GLU A 1 100 ? 7.215 -6.673 11.162 1.00 92.81 100 GLU A O 1
ATOM 797 N N . ILE A 1 101 ? 6.180 -5.472 12.760 1.00 94.31 101 ILE A N 1
ATOM 798 C CA . ILE A 1 101 ? 5.478 -4.593 11.810 1.00 94.31 101 ILE A CA 1
ATOM 799 C C . ILE A 1 101 ? 6.486 -3.777 10.997 1.00 94.31 101 ILE A C 1
ATOM 801 O O . ILE A 1 101 ? 6.346 -3.653 9.781 1.00 94.31 101 ILE A O 1
ATOM 805 N N . GLN A 1 102 ? 7.488 -3.202 11.661 1.00 94.62 102 GLN A N 1
ATOM 806 C CA . GLN A 1 102 ? 8.493 -2.377 10.999 1.00 94.62 102 GLN A CA 1
ATOM 807 C C . GLN A 1 102 ? 9.295 -3.197 9.979 1.00 94.62 102 GLN A C 1
ATOM 809 O O . GLN A 1 102 ? 9.411 -2.787 8.826 1.00 94.62 102 GLN A O 1
ATOM 814 N N . ASN A 1 103 ? 9.749 -4.393 10.364 1.00 95.56 103 ASN A N 1
ATOM 815 C CA . ASN A 1 103 ? 10.465 -5.317 9.484 1.00 95.56 103 ASN A CA 1
ATOM 816 C C . ASN A 1 103 ? 9.618 -5.747 8.281 1.00 95.56 103 ASN A C 1
ATOM 818 O O . ASN A 1 103 ? 10.142 -5.860 7.175 1.00 95.56 103 ASN A O 1
ATOM 822 N N . GLU A 1 104 ? 8.317 -5.975 8.475 1.00 95.94 104 GLU A N 1
ATOM 823 C CA . GLU A 1 104 ? 7.400 -6.297 7.380 1.00 95.94 104 GLU A CA 1
ATOM 824 C C . GLU A 1 104 ? 7.320 -5.143 6.365 1.00 95.94 104 GLU A C 1
ATOM 826 O O . GLU A 1 104 ? 7.534 -5.349 5.169 1.00 95.94 104 GLU A O 1
ATOM 831 N N . ILE A 1 105 ? 7.095 -3.913 6.844 1.00 95.75 105 ILE A N 1
ATOM 832 C CA . ILE A 1 105 ? 7.038 -2.709 6.000 1.00 95.75 105 ILE A CA 1
ATOM 833 C C . ILE A 1 105 ? 8.354 -2.509 5.238 1.00 95.75 105 ILE A C 1
ATOM 835 O O . ILE A 1 105 ? 8.341 -2.194 4.044 1.00 95.75 105 ILE A O 1
ATOM 839 N N . ASP A 1 106 ? 9.488 -2.668 5.918 1.00 96.06 106 ASP A N 1
ATOM 840 C CA . ASP A 1 106 ? 10.804 -2.464 5.319 1.00 96.06 106 ASP A CA 1
ATOM 841 C C . ASP A 1 106 ? 11.128 -3.549 4.287 1.00 96.06 106 ASP A C 1
ATOM 843 O O . ASP A 1 106 ? 11.626 -3.229 3.206 1.00 96.06 106 ASP A O 1
ATOM 847 N N . SER A 1 107 ? 10.740 -4.801 4.546 1.00 97.75 107 SER A N 1
ATOM 848 C CA . SER A 1 107 ? 10.882 -5.903 3.591 1.00 97.75 107 SER A CA 1
ATOM 849 C C . SER A 1 107 ? 10.104 -5.653 2.296 1.00 97.75 107 SER A C 1
ATOM 851 O O . SER A 1 107 ? 10.632 -5.878 1.204 1.00 97.75 107 SER A O 1
ATOM 853 N N . HIS A 1 108 ? 8.872 -5.133 2.377 1.00 97.31 108 HIS A N 1
ATOM 854 C CA . HIS A 1 108 ? 8.087 -4.808 1.179 1.00 97.31 108 HIS A CA 1
ATOM 855 C C . HIS A 1 108 ? 8.716 -3.679 0.356 1.00 97.31 108 HIS A C 1
ATOM 857 O O . HIS A 1 108 ? 8.728 -3.742 -0.876 1.00 97.31 108 HIS A O 1
ATOM 863 N N . LYS A 1 109 ? 9.271 -2.659 1.024 1.00 95.62 109 LYS A N 1
ATOM 864 C CA . LYS A 1 109 ? 10.000 -1.564 0.362 1.00 95.62 109 LYS A CA 1
ATOM 865 C C . LYS A 1 109 ? 11.278 -2.057 -0.304 1.00 95.62 109 LYS A C 1
ATOM 867 O O . LYS A 1 109 ? 11.554 -1.675 -1.440 1.00 95.62 109 LYS A O 1
ATOM 872 N N . GLU A 1 110 ? 12.043 -2.902 0.382 1.00 97.44 110 GLU A N 1
ATOM 873 C CA . GLU A 1 110 ? 13.279 -3.483 -0.141 1.00 97.44 110 GLU A CA 1
ATOM 874 C C . GLU A 1 110 ? 13.007 -4.355 -1.371 1.00 97.44 110 GLU A C 1
ATOM 876 O O . GLU A 1 110 ? 13.684 -4.206 -2.391 1.00 97.44 110 GLU A O 1
ATOM 881 N N . PHE A 1 111 ? 11.968 -5.195 -1.315 1.00 97.00 111 PHE A N 1
ATOM 882 C CA . PHE A 1 111 ? 11.523 -5.999 -2.452 1.00 97.00 111 PHE A CA 1
ATOM 883 C C . PHE A 1 111 ? 11.271 -5.126 -3.691 1.00 97.00 111 PHE A C 1
ATOM 885 O O . PHE A 1 111 ? 11.858 -5.369 -4.747 1.00 97.00 111 PHE A O 1
ATOM 892 N N . LEU A 1 112 ? 10.465 -4.066 -3.560 1.00 96.06 112 LEU A N 1
ATOM 893 C CA . LEU A 1 112 ? 10.165 -3.163 -4.676 1.00 96.06 112 LEU A CA 1
ATOM 894 C C . LEU A 1 112 ? 11.392 -2.404 -5.178 1.00 96.06 112 LEU A C 1
ATOM 896 O O . LEU A 1 112 ? 11.573 -2.255 -6.388 1.00 96.06 112 LEU A O 1
ATOM 900 N N . ALA A 1 113 ? 12.240 -1.921 -4.269 1.00 96.25 113 ALA A N 1
ATOM 901 C CA . ALA A 1 113 ? 13.464 -1.223 -4.636 1.00 96.25 113 ALA A CA 1
ATOM 902 C C . ALA A 1 113 ? 14.401 -2.125 -5.455 1.00 96.25 113 ALA A C 1
ATOM 904 O O . ALA A 1 113 ? 14.957 -1.681 -6.463 1.00 96.25 113 ALA A O 1
ATOM 905 N N . ASN A 1 114 ? 14.535 -3.397 -5.066 1.00 97.44 114 ASN A N 1
ATOM 906 C CA . ASN A 1 114 ? 15.356 -4.357 -5.793 1.00 97.44 114 ASN A CA 1
ATOM 907 C C . ASN A 1 114 ? 14.783 -4.686 -7.180 1.00 97.44 114 ASN A C 1
ATOM 909 O O . ASN A 1 114 ? 15.519 -4.616 -8.163 1.00 97.44 114 ASN A O 1
ATOM 913 N N . GLU A 1 115 ? 13.485 -4.985 -7.285 1.00 97.19 115 GLU A N 1
ATOM 914 C CA . GLU A 1 115 ? 12.843 -5.288 -8.576 1.00 97.19 115 GLU A CA 1
ATOM 915 C C . GLU A 1 115 ? 12.975 -4.107 -9.549 1.00 97.19 115 GLU A C 1
ATOM 917 O O . GLU A 1 115 ? 13.346 -4.272 -10.710 1.00 97.19 115 GLU A O 1
ATOM 922 N N . ARG A 1 116 ? 12.781 -2.878 -9.062 1.00 95.88 116 ARG A N 1
ATOM 923 C CA . ARG A 1 116 ? 12.946 -1.658 -9.868 1.00 95.88 116 ARG A CA 1
ATOM 924 C C . ARG A 1 116 ? 14.364 -1.441 -10.355 1.00 95.88 116 ARG A C 1
ATOM 926 O O . ARG A 1 116 ? 14.545 -1.011 -11.492 1.00 95.88 116 ARG A O 1
ATOM 933 N N . ARG A 1 117 ? 15.359 -1.727 -9.514 1.00 97.62 117 ARG A N 1
ATOM 934 C CA . ARG A 1 117 ? 16.766 -1.676 -9.918 1.00 97.62 117 ARG A CA 1
ATOM 935 C C . ARG A 1 117 ? 17.021 -2.647 -11.074 1.00 97.62 117 ARG A C 1
ATOM 937 O O . ARG A 1 117 ? 17.593 -2.235 -12.075 1.00 97.62 117 ARG A O 1
ATOM 944 N N . ILE A 1 118 ? 16.521 -3.881 -10.967 1.00 97.06 118 ILE A N 1
ATOM 945 C CA . ILE A 1 118 ? 16.639 -4.904 -12.018 1.00 97.06 118 ILE A CA 1
ATOM 946 C C . ILE A 1 118 ? 15.967 -4.443 -13.318 1.00 97.06 118 ILE A C 1
ATOM 948 O O . ILE A 1 118 ? 16.562 -4.546 -14.388 1.00 97.06 118 ILE A O 1
ATOM 952 N N . PHE A 1 119 ? 14.742 -3.910 -13.252 1.00 97.06 119 PHE A N 1
ATOM 953 C CA . PHE A 1 119 ? 14.048 -3.433 -14.453 1.00 97.06 119 PHE A CA 1
ATOM 954 C C . PHE A 1 119 ? 14.755 -2.254 -15.106 1.00 97.06 119 PHE A C 1
ATOM 956 O O . PHE A 1 119 ? 14.854 -2.215 -16.329 1.00 97.06 119 PHE A O 1
ATOM 963 N N . LYS A 1 120 ? 15.277 -1.322 -14.306 1.00 96.31 120 LYS A N 1
ATOM 964 C CA . LYS A 1 120 ? 16.053 -0.198 -14.821 1.00 96.31 120 LYS A CA 1
ATOM 965 C C . LYS A 1 120 ? 17.300 -0.674 -15.565 1.00 96.31 120 LYS A C 1
ATOM 967 O O . LYS A 1 120 ? 17.493 -0.276 -16.705 1.00 96.31 120 LYS A O 1
ATOM 972 N N . GLU A 1 121 ? 18.088 -1.560 -14.954 1.00 96.38 121 GLU A N 1
ATOM 973 C CA . GLU A 1 121 ? 19.290 -2.133 -15.577 1.00 96.38 121 GLU A CA 1
ATOM 974 C C . GLU A 1 121 ? 18.956 -2.821 -16.910 1.00 96.38 121 GLU A C 1
ATOM 976 O O . GLU A 1 121 ? 19.621 -2.578 -17.913 1.00 96.38 121 GLU A O 1
ATOM 981 N N . ARG A 1 122 ? 17.868 -3.599 -16.962 1.00 95.94 122 ARG A N 1
ATOM 982 C CA . ARG A 1 122 ? 17.434 -4.269 -18.197 1.00 95.94 122 ARG A CA 1
ATOM 983 C C . ARG A 1 122 ? 16.992 -3.304 -19.290 1.00 95.94 122 ARG A C 1
ATOM 985 O O . ARG A 1 122 ? 17.306 -3.536 -20.453 1.00 95.94 122 ARG A O 1
ATOM 992 N N . VAL A 1 123 ? 16.257 -2.247 -18.945 1.00 94.44 123 VAL A N 1
ATOM 993 C CA . VAL A 1 123 ? 15.861 -1.217 -19.919 1.00 94.44 123 VAL A CA 1
ATOM 994 C C . VAL A 1 123 ? 17.099 -0.493 -20.450 1.00 94.44 123 VAL A C 1
ATOM 996 O O . VAL A 1 123 ? 17.255 -0.388 -21.663 1.00 94.44 123 VAL A O 1
ATOM 999 N N . ASP A 1 124 ? 18.021 -0.098 -19.567 1.00 94.38 124 ASP A N 1
ATOM 1000 C CA . ASP A 1 124 ? 19.269 0.573 -19.948 1.00 94.38 124 ASP A CA 1
ATOM 1001 C C . ASP A 1 124 ? 20.130 -0.312 -20.883 1.00 94.38 124 ASP A C 1
ATOM 1003 O O . ASP A 1 124 ? 20.720 0.181 -21.851 1.00 94.38 124 ASP A O 1
ATOM 1007 N N . GLU A 1 125 ? 20.182 -1.629 -20.644 1.00 93.75 125 GLU A N 1
ATOM 1008 C CA . GLU A 1 125 ? 20.848 -2.607 -21.519 1.00 93.75 125 GLU A CA 1
ATOM 1009 C C . GLU A 1 125 ? 20.183 -2.709 -22.901 1.00 93.75 125 GLU A C 1
ATOM 1011 O O . GLU A 1 125 ? 20.872 -2.690 -23.928 1.00 93.75 125 GLU A O 1
ATOM 1016 N N . ILE A 1 126 ? 18.849 -2.795 -22.945 1.00 92.75 126 ILE A N 1
ATOM 1017 C CA . ILE A 1 126 ? 18.077 -2.866 -24.192 1.00 92.75 126 ILE A CA 1
ATOM 1018 C C . ILE A 1 126 ? 18.287 -1.598 -25.030 1.00 92.75 126 ILE A C 1
ATOM 1020 O O . ILE A 1 126 ? 18.558 -1.701 -26.232 1.00 92.75 126 ILE A O 1
ATOM 1024 N N . ASP A 1 127 ? 18.216 -0.425 -24.401 1.00 90.75 127 ASP A N 1
ATOM 1025 C CA . ASP A 1 127 ? 18.403 0.874 -25.051 1.00 90.75 127 ASP A CA 1
ATOM 1026 C C . ASP A 1 127 ? 19.836 1.038 -25.573 1.00 90.75 127 ASP A C 1
ATOM 1028 O O . ASP A 1 127 ? 20.060 1.493 -26.699 1.00 90.75 127 ASP A O 1
ATOM 1032 N N . SER A 1 128 ? 20.829 0.601 -24.794 1.00 88.62 128 SER A N 1
ATOM 1033 C CA . SER A 1 128 ? 22.239 0.647 -25.195 1.00 88.62 128 SER A CA 1
ATOM 1034 C C . SER A 1 128 ? 22.525 -0.220 -26.424 1.00 88.62 128 SER A C 1
ATOM 1036 O O . SER A 1 128 ? 23.293 0.186 -27.296 1.00 88.62 128 SER A O 1
ATOM 1038 N N . CYS A 1 129 ? 21.889 -1.390 -26.536 1.00 81.81 129 CYS A N 1
ATOM 1039 C CA . CYS A 1 129 ? 21.997 -2.236 -27.727 1.00 81.81 129 CYS A CA 1
ATOM 1040 C C . CYS A 1 129 ? 21.313 -1.636 -28.968 1.00 81.81 129 CYS A C 1
ATOM 1042 O O . CYS A 1 129 ? 21.652 -2.029 -30.083 1.00 81.81 129 CYS A O 1
ATOM 1044 N N . PHE A 1 130 ? 20.354 -0.723 -28.788 1.00 79.69 130 PHE A N 1
ATOM 1045 C CA . PHE A 1 130 ? 19.558 -0.143 -29.873 1.00 79.69 130 PHE A CA 1
ATOM 1046 C C . PHE A 1 130 ? 20.155 1.148 -30.464 1.00 79.69 130 PHE A C 1
ATOM 1048 O O . PHE A 1 130 ? 19.935 1.458 -31.636 1.00 79.69 130 PHE A O 1
ATOM 1055 N N . ASN A 1 131 ? 20.956 1.889 -29.692 1.00 68.00 131 ASN A N 1
ATOM 1056 C CA . ASN A 1 131 ? 21.580 3.159 -30.095 1.00 68.00 131 ASN A CA 1
ATOM 1057 C C . ASN A 1 131 ? 22.765 2.990 -31.075 1.00 68.00 131 ASN A C 1
ATOM 1059 O O . ASN A 1 131 ? 23.868 3.486 -30.839 1.00 68.00 131 ASN A O 1
ATOM 1063 N N . THR A 1 132 ? 22.549 2.295 -32.194 1.00 68.50 132 THR A N 1
ATOM 1064 C CA . THR A 1 132 ? 23.505 2.203 -33.308 1.00 68.50 132 THR A CA 1
ATOM 1065 C C . THR A 1 132 ? 23.055 3.086 -34.476 1.00 68.50 132 THR A C 1
ATOM 1067 O O . THR A 1 132 ? 21.868 3.346 -34.646 1.00 68.50 132 THR A O 1
ATOM 1070 N N . ASN A 1 133 ? 24.001 3.585 -35.280 1.00 67.06 133 ASN A N 1
ATOM 1071 C CA . ASN A 1 133 ? 23.744 4.569 -36.346 1.00 67.06 133 ASN A CA 1
ATOM 1072 C C . ASN A 1 133 ? 22.909 4.040 -37.535 1.00 67.06 133 ASN A C 1
ATOM 1074 O O . ASN A 1 133 ? 22.703 4.789 -38.487 1.00 67.06 133 ASN A O 1
ATOM 1078 N N . ASP A 1 134 ? 22.466 2.780 -37.512 1.00 65.94 134 ASP A N 1
ATOM 1079 C CA . ASP A 1 134 ? 21.800 2.120 -38.639 1.00 65.94 134 ASP A CA 1
ATOM 1080 C C . ASP A 1 134 ? 20.587 1.314 -38.137 1.00 65.94 134 ASP A C 1
ATOM 1082 O O . ASP A 1 134 ? 20.683 0.113 -37.887 1.00 65.94 134 ASP A O 1
ATOM 1086 N N . GLN A 1 135 ? 19.467 2.016 -37.914 1.00 74.31 135 GLN A N 1
ATOM 1087 C CA . GLN A 1 135 ? 18.221 1.464 -37.366 1.00 74.31 135 GLN A CA 1
ATOM 1088 C C . GLN A 1 135 ? 17.340 0.885 -38.479 1.00 74.31 135 GLN A C 1
ATOM 1090 O O . GLN A 1 135 ? 16.707 1.624 -39.234 1.00 74.31 135 GLN A O 1
ATOM 1095 N N . THR A 1 136 ? 17.293 -0.444 -38.582 1.00 81.12 136 THR A N 1
ATOM 1096 C CA . THR A 1 136 ? 16.423 -1.163 -39.529 1.00 81.12 136 THR A CA 1
ATOM 1097 C C . THR A 1 136 ? 15.079 -1.531 -38.894 1.00 81.12 136 THR A C 1
ATOM 1099 O O . THR A 1 136 ? 14.956 -1.583 -37.671 1.00 81.12 136 THR A O 1
ATOM 1102 N N . GLU A 1 137 ? 14.064 -1.826 -39.712 1.00 81.88 137 GLU A N 1
ATOM 1103 C CA . GLU A 1 137 ? 12.750 -2.302 -39.238 1.00 81.88 137 GLU A CA 1
ATOM 1104 C C . GLU A 1 137 ? 12.881 -3.549 -38.340 1.00 81.88 137 GL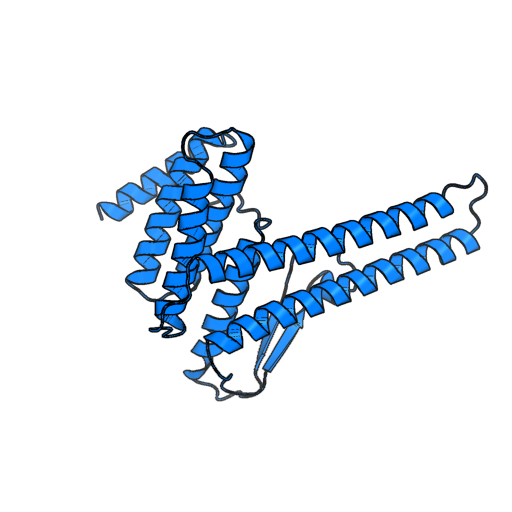U A C 1
ATOM 1106 O O . GLU A 1 137 ? 12.325 -3.574 -37.242 1.00 81.88 137 GLU A O 1
ATOM 1111 N N . ASP A 1 138 ? 13.737 -4.504 -38.723 1.00 84.56 138 ASP A N 1
ATOM 1112 C CA . ASP A 1 138 ? 14.052 -5.696 -37.919 1.00 84.56 138 ASP A CA 1
ATOM 1113 C C . ASP A 1 138 ? 14.616 -5.345 -36.528 1.00 84.56 138 ASP A C 1
ATOM 1115 O O . ASP A 1 138 ? 14.317 -6.006 -35.533 1.00 84.56 138 ASP A O 1
ATOM 1119 N N . GLN A 1 139 ? 15.439 -4.295 -36.421 1.00 83.50 139 GLN A N 1
ATOM 1120 C CA . GLN A 1 139 ? 15.992 -3.869 -35.133 1.00 83.50 139 GLN A CA 1
ATOM 1121 C C . GLN A 1 139 ? 14.929 -3.235 -34.232 1.00 83.50 139 GLN A C 1
ATOM 1123 O O . GLN A 1 139 ? 14.962 -3.459 -33.020 1.00 83.50 139 GLN A O 1
ATOM 1128 N N . TYR A 1 140 ? 13.983 -2.476 -34.800 1.00 87.12 140 TYR A N 1
ATOM 1129 C CA . TYR A 1 140 ? 12.837 -1.956 -34.048 1.00 87.12 140 TYR A CA 1
ATOM 1130 C C . TYR A 1 140 ? 11.961 -3.092 -33.521 1.00 87.12 140 TYR A C 1
ATOM 1132 O O . TYR A 1 140 ? 11.547 -3.047 -32.363 1.00 87.12 140 TYR A O 1
ATOM 1140 N N . GLU A 1 141 ? 11.714 -4.122 -34.333 1.00 89.50 141 GLU A N 1
ATOM 1141 C CA . GLU A 1 141 ? 10.934 -5.290 -33.916 1.00 89.50 141 GLU A CA 1
ATOM 1142 C C . GLU A 1 141 ? 11.623 -6.041 -32.765 1.00 89.50 141 GLU A C 1
ATOM 1144 O O . GLU A 1 141 ? 10.993 -6.321 -31.743 1.00 89.50 141 GLU A O 1
ATOM 1149 N N . ILE A 1 142 ? 12.935 -6.285 -32.869 1.00 89.81 142 ILE A N 1
ATOM 1150 C CA . ILE A 1 142 ? 13.727 -6.916 -31.799 1.00 89.81 142 ILE A CA 1
ATOM 1151 C C . ILE A 1 142 ? 13.696 -6.075 -30.517 1.00 89.81 142 ILE A C 1
ATOM 1153 O O . ILE A 1 142 ? 13.534 -6.622 -29.424 1.00 89.81 142 ILE A O 1
ATOM 1157 N N . HIS A 1 143 ? 13.862 -4.757 -30.628 1.00 91.88 143 HIS A N 1
ATOM 1158 C CA . HIS A 1 143 ? 13.812 -3.855 -29.481 1.00 91.88 143 HIS A CA 1
ATOM 1159 C C . HIS A 1 143 ? 12.434 -3.884 -28.809 1.00 91.88 143 HIS A C 1
ATOM 1161 O O . HIS A 1 143 ? 12.346 -4.120 -27.604 1.00 91.88 143 HIS A O 1
ATOM 1167 N N . ALA A 1 144 ? 11.359 -3.734 -29.587 1.00 92.12 144 ALA A N 1
ATOM 1168 C CA . ALA A 1 144 ? 9.992 -3.788 -29.083 1.00 92.12 144 ALA A CA 1
ATOM 1169 C C . ALA A 1 144 ? 9.694 -5.124 -28.388 1.00 92.12 144 ALA A C 1
ATOM 1171 O O . ALA A 1 144 ? 9.071 -5.134 -27.326 1.00 92.12 144 ALA A O 1
ATOM 1172 N N . HIS A 1 145 ? 10.190 -6.240 -28.932 1.00 93.38 145 HIS A N 1
ATOM 1173 C CA . HIS A 1 145 ? 10.034 -7.553 -28.312 1.00 93.38 145 HIS A CA 1
ATOM 1174 C C . HIS A 1 145 ? 10.708 -7.625 -26.935 1.00 93.38 145 HIS A C 1
ATOM 1176 O O . HIS A 1 145 ? 10.085 -8.052 -25.966 1.00 93.38 145 HIS A O 1
ATOM 1182 N N . LYS A 1 146 ? 11.950 -7.141 -26.817 1.00 94.56 146 LYS A N 1
ATOM 1183 C CA . LYS A 1 146 ? 12.681 -7.118 -25.540 1.00 94.56 146 LYS A CA 1
ATOM 1184 C C . LYS A 1 146 ? 12.021 -6.208 -24.503 1.00 94.56 146 LYS A C 1
ATOM 1186 O O . LYS A 1 146 ? 11.926 -6.575 -23.335 1.00 94.56 146 LYS A O 1
ATOM 1191 N N . VAL A 1 147 ? 11.537 -5.034 -24.912 1.00 93.62 147 VAL A N 1
ATOM 1192 C CA . VAL A 1 147 ? 10.789 -4.134 -24.016 1.00 93.62 147 VAL A CA 1
ATOM 1193 C C . VAL A 1 147 ? 9.477 -4.786 -23.567 1.00 93.62 147 VAL A C 1
ATOM 1195 O O . VAL A 1 147 ? 9.109 -4.700 -22.396 1.00 93.62 147 VAL A O 1
ATOM 1198 N N . HIS A 1 148 ? 8.794 -5.500 -24.462 1.00 93.62 148 HIS A N 1
ATOM 1199 C CA . HIS A 1 148 ? 7.581 -6.239 -24.123 1.00 93.62 148 HIS A CA 1
ATOM 1200 C C . HIS A 1 148 ? 7.831 -7.356 -23.092 1.00 93.62 148 HIS A C 1
ATOM 1202 O O . HIS A 1 148 ? 6.998 -7.570 -22.210 1.00 93.62 148 HIS A O 1
ATOM 1208 N N . GLU A 1 149 ? 8.985 -8.030 -23.136 1.00 94.88 149 GLU A N 1
ATOM 1209 C CA . GLU A 1 149 ? 9.392 -8.968 -22.078 1.00 94.88 149 GLU A CA 1
ATOM 1210 C C . GLU A 1 149 ? 9.561 -8.267 -20.724 1.00 94.88 149 GLU A C 1
ATOM 1212 O O . GLU A 1 149 ? 9.093 -8.780 -19.709 1.00 94.88 149 GLU A O 1
ATOM 1217 N N . VAL A 1 150 ? 10.137 -7.059 -20.695 1.00 95.62 150 VAL A N 1
ATOM 1218 C CA . VAL A 1 150 ? 10.235 -6.268 -19.456 1.00 95.62 150 VAL A CA 1
ATOM 1219 C C . VAL A 1 150 ? 8.847 -5.929 -18.900 1.00 95.62 150 VAL A C 1
ATOM 1221 O O . VAL A 1 150 ? 8.630 -6.076 -17.698 1.00 95.62 150 VAL A O 1
ATOM 1224 N N . PHE A 1 151 ? 7.879 -5.540 -19.739 1.00 94.94 151 PHE A N 1
ATOM 1225 C CA . PHE A 1 151 ? 6.503 -5.290 -19.280 1.00 94.94 151 PHE A CA 1
ATOM 1226 C C . PHE A 1 151 ? 5.829 -6.531 -18.691 1.00 94.94 151 PHE A C 1
ATOM 1228 O O . PHE A 1 151 ? 5.101 -6.427 -17.700 1.00 94.94 151 PHE A O 1
ATOM 1235 N N . ARG A 1 152 ? 6.095 -7.711 -19.256 1.00 94.50 152 ARG A N 1
ATOM 1236 C CA . ARG A 1 152 ? 5.618 -8.980 -18.700 1.00 94.50 152 ARG A CA 1
ATOM 1237 C C . ARG A 1 152 ? 6.216 -9.254 -17.324 1.00 94.50 152 ARG A C 1
ATOM 1239 O O . ARG A 1 152 ? 5.482 -9.575 -16.396 1.00 94.50 152 ARG A O 1
ATOM 1246 N N . ASP A 1 153 ? 7.519 -9.059 -17.166 1.00 95.94 153 ASP A N 1
ATOM 1247 C CA . ASP A 1 153 ? 8.183 -9.297 -15.884 1.00 95.94 153 ASP A CA 1
ATOM 1248 C C . ASP A 1 153 ? 7.738 -8.294 -14.804 1.00 95.94 153 ASP A C 1
ATOM 1250 O O . ASP A 1 153 ? 7.618 -8.655 -13.629 1.00 95.94 153 ASP A O 1
ATOM 1254 N N . ILE A 1 154 ? 7.419 -7.053 -15.196 1.00 96.12 154 ILE A N 1
ATOM 1255 C CA . ILE A 1 154 ? 6.781 -6.061 -14.319 1.00 96.12 154 ILE A CA 1
ATOM 1256 C C . ILE A 1 154 ? 5.395 -6.547 -13.881 1.00 96.12 154 ILE A C 1
ATOM 1258 O O . ILE A 1 154 ? 5.064 -6.467 -12.697 1.00 96.12 154 ILE A O 1
ATOM 1262 N N . GLN A 1 155 ? 4.582 -7.080 -14.796 1.00 94.25 155 GLN A N 1
ATOM 1263 C CA . GLN A 1 155 ? 3.278 -7.646 -14.446 1.00 94.25 155 GLN A CA 1
ATOM 1264 C C . GLN A 1 155 ? 3.424 -8.794 -13.436 1.00 94.25 155 GLN A C 1
ATOM 1266 O O . GLN A 1 155 ? 2.726 -8.814 -12.418 1.00 94.25 155 GLN A O 1
ATOM 1271 N N . ASP A 1 156 ? 4.376 -9.699 -13.665 1.00 94.38 156 ASP A N 1
ATOM 1272 C CA . ASP A 1 156 ? 4.655 -10.802 -12.748 1.00 94.38 156 ASP A CA 1
ATOM 1273 C C . ASP A 1 156 ? 5.129 -10.299 -11.375 1.00 94.38 156 ASP A C 1
ATOM 1275 O O . ASP A 1 156 ? 4.741 -10.860 -10.347 1.00 94.38 156 ASP A O 1
ATOM 1279 N N . MET A 1 157 ? 5.912 -9.215 -11.323 1.00 96.25 157 MET A N 1
ATOM 1280 C CA . MET A 1 157 ? 6.273 -8.546 -10.068 1.00 96.25 157 MET A CA 1
ATOM 1281 C C . MET A 1 157 ? 5.029 -8.040 -9.322 1.00 96.25 157 MET A C 1
ATOM 1283 O O . MET A 1 157 ? 4.902 -8.317 -8.128 1.00 96.25 157 MET A O 1
ATOM 1287 N N . TYR A 1 158 ? 4.093 -7.354 -9.990 1.00 95.19 158 TYR A N 1
ATOM 1288 C CA . TYR A 1 158 ? 2.847 -6.898 -9.352 1.00 95.19 158 TYR A CA 1
ATOM 1289 C C . TYR A 1 158 ? 2.020 -8.069 -8.810 1.00 95.19 158 TYR A C 1
ATOM 1291 O O . TYR A 1 158 ? 1.525 -8.002 -7.683 1.00 95.19 158 TYR A O 1
ATOM 1299 N N . ILE A 1 159 ? 1.905 -9.165 -9.568 1.00 93.69 159 ILE A N 1
ATOM 1300 C CA . ILE A 1 159 ? 1.193 -10.374 -9.129 1.00 93.69 159 ILE A CA 1
ATOM 1301 C C . ILE A 1 159 ? 1.862 -10.974 -7.886 1.00 93.69 159 ILE A C 1
ATOM 1303 O O . ILE A 1 159 ? 1.171 -11.309 -6.919 1.00 93.69 159 ILE A O 1
ATOM 1307 N N . ARG A 1 160 ? 3.200 -11.079 -7.875 1.00 95.75 160 ARG A N 1
ATOM 1308 C CA . ARG A 1 160 ? 3.961 -11.556 -6.708 1.00 95.75 160 ARG A CA 1
ATOM 1309 C C . ARG A 1 160 ? 3.750 -10.656 -5.496 1.00 95.75 160 ARG A C 1
ATOM 1311 O O . ARG A 1 160 ? 3.443 -11.174 -4.427 1.00 95.75 160 ARG A O 1
ATOM 1318 N N . LEU A 1 161 ? 3.861 -9.337 -5.669 1.00 95.69 161 LEU A N 1
ATOM 1319 C CA . LEU A 1 161 ? 3.653 -8.360 -4.601 1.00 95.69 161 LEU A CA 1
ATOM 1320 C C . LEU A 1 161 ? 2.266 -8.532 -3.979 1.00 95.69 161 LEU A C 1
ATOM 1322 O O . LEU A 1 161 ? 2.156 -8.790 -2.784 1.00 95.69 161 LEU A O 1
ATOM 1326 N N . VAL A 1 162 ? 1.208 -8.448 -4.790 1.00 95.88 162 VAL A N 1
ATOM 1327 C CA . VAL A 1 162 ? -0.174 -8.554 -4.303 1.00 95.88 162 VAL A CA 1
ATOM 1328 C C . VAL A 1 162 ? -0.419 -9.912 -3.652 1.00 95.88 162 VAL A C 1
ATOM 1330 O O . VAL A 1 162 ? -1.023 -9.968 -2.584 1.00 95.88 162 VAL A O 1
ATOM 1333 N N . SER A 1 163 ? 0.088 -11.004 -4.235 1.00 96.19 163 SER A N 1
ATOM 1334 C CA . SER A 1 163 ? -0.044 -12.332 -3.632 1.00 96.19 163 SER A CA 1
ATOM 1335 C C . SER A 1 163 ? 0.615 -12.411 -2.254 1.00 96.19 163 SER A C 1
ATOM 1337 O O . SER A 1 163 ? 0.030 -13.020 -1.359 1.00 96.19 163 SER A O 1
ATOM 1339 N N . THR A 1 164 ? 1.797 -11.820 -2.077 1.00 97.38 164 THR A N 1
ATOM 1340 C CA . THR A 1 164 ? 2.489 -11.770 -0.783 1.00 97.38 164 THR A CA 1
ATOM 1341 C C . THR A 1 164 ? 1.683 -10.961 0.230 1.00 97.38 164 THR A C 1
ATOM 1343 O O . THR A 1 164 ? 1.333 -11.495 1.282 1.00 97.38 164 THR A O 1
ATOM 1346 N N . LEU A 1 165 ? 1.287 -9.730 -0.119 1.00 97.38 165 LEU A N 1
ATOM 1347 C CA . LEU A 1 165 ? 0.523 -8.855 0.778 1.00 97.38 165 LEU A CA 1
ATOM 1348 C C . LEU A 1 165 ? -0.799 -9.495 1.221 1.00 97.38 165 LEU A C 1
ATOM 1350 O O . LEU A 1 165 ? -1.178 -9.414 2.387 1.00 97.38 165 LEU A O 1
ATOM 1354 N N . VAL A 1 166 ? -1.502 -10.156 0.302 1.00 97.06 166 VAL A N 1
ATOM 1355 C CA . VAL A 1 166 ? -2.791 -10.799 0.583 1.00 97.06 166 VAL A CA 1
ATOM 1356 C C . VAL A 1 166 ? -2.622 -12.002 1.503 1.00 97.06 166 VAL A C 1
ATOM 1358 O O . VAL A 1 166 ? -3.379 -12.128 2.460 1.00 97.06 166 VAL A O 1
ATOM 1361 N N . LYS A 1 167 ? -1.608 -12.846 1.278 1.00 96.75 167 LYS A N 1
ATOM 1362 C CA . LYS A 1 167 ? -1.319 -13.992 2.158 1.00 96.75 167 LYS A CA 1
ATOM 1363 C C . LYS A 1 167 ? -0.989 -13.551 3.583 1.00 96.75 167 LYS A C 1
ATOM 1365 O O . LYS A 1 167 ? -1.419 -14.192 4.537 1.00 96.75 167 LYS A O 1
ATOM 1370 N N . GLU A 1 168 ? -0.257 -12.452 3.738 1.00 95.94 168 GLU A N 1
ATOM 1371 C CA . GLU A 1 168 ? 0.008 -11.856 5.051 1.00 95.94 168 GLU A CA 1
ATOM 1372 C C . GLU A 1 168 ? -1.259 -11.272 5.688 1.00 95.94 168 GLU A C 1
ATOM 1374 O O . GLU A 1 168 ? -1.454 -11.379 6.896 1.00 95.94 168 GLU A O 1
ATOM 1379 N N . CYS A 1 169 ? -2.152 -10.669 4.898 1.00 96.12 169 CYS A N 1
ATOM 1380 C CA . CYS A 1 169 ? -3.448 -10.233 5.411 1.00 96.12 169 CYS A CA 1
ATOM 1381 C C . CYS A 1 169 ? -4.278 -11.422 5.913 1.00 96.12 169 CYS A C 1
ATOM 1383 O O . CYS A 1 169 ? -4.826 -11.365 7.011 1.00 96.12 169 CYS A O 1
ATOM 1385 N N . GLU A 1 170 ? -4.368 -12.502 5.137 1.00 95.44 170 GLU A N 1
ATOM 1386 C CA . GLU A 1 170 ? -5.109 -13.712 5.508 1.00 95.44 170 GLU A CA 1
ATOM 1387 C C . GLU A 1 170 ? -4.531 -14.401 6.744 1.00 95.44 170 GLU A C 1
ATOM 1389 O O . GLU A 1 170 ? -5.291 -14.876 7.588 1.00 95.44 170 GLU A O 1
ATOM 1394 N N . SER A 1 171 ? -3.201 -14.432 6.890 1.00 93.75 171 SER A N 1
ATOM 1395 C CA . SER A 1 171 ? -2.560 -15.045 8.058 1.00 93.75 171 SER A CA 1
ATOM 1396 C C . SER A 1 171 ? -2.946 -14.346 9.365 1.00 93.75 171 SER A C 1
ATOM 1398 O O . SER A 1 171 ? -3.011 -14.999 10.405 1.00 93.75 171 SER A O 1
ATOM 1400 N N . ARG A 1 172 ? -3.268 -13.047 9.302 1.00 93.31 172 ARG A N 1
ATOM 1401 C CA . ARG A 1 172 ? -3.740 -12.247 10.441 1.00 93.31 172 ARG A CA 1
ATOM 1402 C C . ARG A 1 172 ? -5.262 -12.240 10.588 1.00 93.31 172 ARG A C 1
ATOM 1404 O O . ARG A 1 172 ? -5.764 -12.329 11.699 1.00 93.31 172 ARG A O 1
ATOM 1411 N N . LEU A 1 173 ? -6.014 -12.131 9.491 1.00 93.31 173 LEU A N 1
ATOM 1412 C CA . LEU A 1 173 ? -7.484 -12.044 9.516 1.00 93.31 173 LEU A CA 1
ATOM 1413 C C . LEU A 1 173 ? -8.178 -13.408 9.656 1.00 93.31 173 LEU A C 1
ATOM 1415 O O . LEU A 1 173 ? -9.381 -13.470 9.920 1.00 93.31 173 LEU A O 1
ATOM 1419 N N . GLY A 1 174 ? -7.440 -14.499 9.461 1.00 92.94 174 GLY A N 1
ATOM 1420 C CA . GLY A 1 174 ? -7.971 -15.852 9.430 1.00 92.94 174 GLY A CA 1
ATOM 1421 C C . GLY A 1 174 ? -8.540 -16.239 8.064 1.00 92.94 174 GLY A C 1
ATOM 1422 O O . GLY A 1 174 ? -8.454 -15.507 7.077 1.00 92.94 174 GLY A O 1
ATOM 1423 N N . LYS A 1 175 ? -9.127 -17.439 8.006 1.00 93.56 175 LYS A N 1
ATOM 1424 C CA . LYS A 1 175 ? -9.575 -18.062 6.755 1.00 93.56 175 LYS A CA 1
ATOM 1425 C C . LYS A 1 175 ? -10.704 -17.255 6.081 1.00 93.56 175 LYS A C 1
ATOM 1427 O O . LYS A 1 175 ? -11.677 -16.922 6.764 1.00 93.56 175 LYS A O 1
ATOM 1432 N N . PRO A 1 176 ? -10.641 -17.019 4.755 1.00 95.88 176 PRO A N 1
ATOM 1433 C CA . PRO A 1 176 ? -11.726 -16.380 4.018 1.00 95.88 176 PRO A CA 1
ATOM 1434 C C . PRO A 1 176 ? -13.031 -17.194 4.091 1.00 95.88 176 PRO A C 1
ATOM 1436 O O . PRO A 1 176 ? -13.000 -18.427 4.170 1.00 95.88 176 PRO A O 1
ATOM 1439 N N . PRO A 1 177 ? -14.201 -16.528 4.054 1.00 95.94 177 PRO A N 1
ATOM 1440 C CA . PRO A 1 177 ? -15.501 -17.179 4.224 1.00 95.94 177 PRO A CA 1
ATOM 1441 C C . PRO A 1 177 ? -15.923 -18.047 3.029 1.00 95.94 177 PRO A C 1
ATOM 1443 O O . PRO A 1 177 ? -16.791 -18.905 3.190 1.00 95.94 177 PRO A O 1
ATOM 1446 N N . CYS A 1 178 ? -15.339 -17.819 1.853 1.00 95.94 178 CYS A N 1
ATOM 1447 C CA . CYS A 1 178 ? -15.570 -18.561 0.616 1.00 95.94 178 CYS A CA 1
ATOM 1448 C C . CYS A 1 178 ? -14.378 -18.379 -0.334 1.00 95.94 178 CYS A C 1
ATOM 1450 O O . CYS A 1 178 ? -13.513 -17.532 -0.091 1.00 95.94 178 CYS A O 1
ATOM 1452 N N . ASP A 1 179 ? -14.373 -19.123 -1.441 1.00 96.56 179 ASP A N 1
ATOM 1453 C CA . ASP A 1 179 ? -13.396 -18.919 -2.510 1.00 96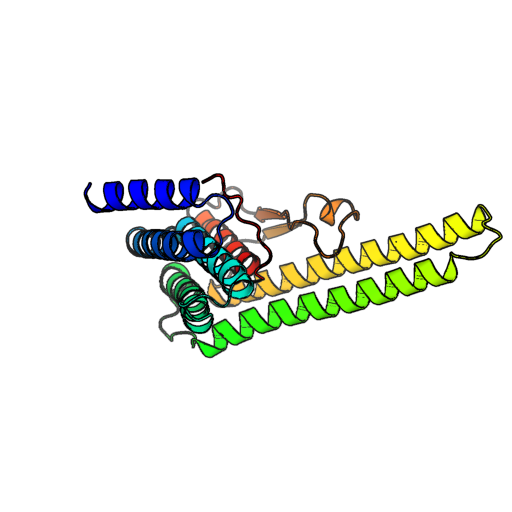.56 179 ASP A CA 1
ATOM 1454 C C . ASP A 1 179 ? -13.555 -17.521 -3.104 1.00 96.56 179 ASP A C 1
ATOM 1456 O O . ASP A 1 179 ? -14.675 -17.005 -3.238 1.00 96.56 179 ASP A O 1
ATOM 1460 N N . TYR A 1 180 ? -12.430 -16.912 -3.457 1.00 97.00 180 TYR A N 1
ATOM 1461 C CA . TYR A 1 180 ? -12.381 -15.582 -4.034 1.00 97.00 180 TYR A CA 1
ATOM 1462 C C . TYR A 1 180 ? -11.164 -15.440 -4.953 1.00 97.00 180 TYR A C 1
ATOM 1464 O O . TYR A 1 180 ? -10.240 -16.252 -4.925 1.00 97.00 180 TYR A O 1
ATOM 1472 N N . ALA A 1 181 ? -11.180 -14.400 -5.775 1.00 96.44 181 ALA A N 1
ATOM 1473 C CA . ALA A 1 181 ? -10.096 -14.014 -6.655 1.00 96.44 181 ALA A CA 1
ATOM 1474 C C . ALA A 1 181 ? -9.805 -12.521 -6.495 1.00 96.44 181 ALA A C 1
ATOM 1476 O O . ALA A 1 181 ? -10.712 -11.717 -6.265 1.00 96.44 181 ALA A O 1
ATOM 1477 N N . ILE A 1 182 ? -8.536 -12.156 -6.663 1.00 95.25 182 ILE A N 1
ATOM 1478 C CA . ILE A 1 182 ? -8.109 -10.768 -6.826 1.00 95.25 182 ILE A CA 1
ATOM 1479 C C . ILE A 1 182 ? -7.706 -10.594 -8.279 1.00 95.25 182 ILE A C 1
ATOM 1481 O O . ILE A 1 182 ? -6.870 -11.338 -8.788 1.00 95.25 182 ILE A O 1
ATOM 1485 N N . ILE A 1 183 ? -8.322 -9.625 -8.944 1.00 94.25 183 ILE A N 1
ATOM 1486 C CA . ILE A 1 183 ? -8.059 -9.320 -10.347 1.00 94.25 183 ILE A CA 1
ATOM 1487 C C . ILE A 1 183 ? -7.402 -7.954 -10.419 1.00 94.25 183 ILE A C 1
ATOM 1489 O O . ILE A 1 183 ? -7.979 -6.978 -9.946 1.00 94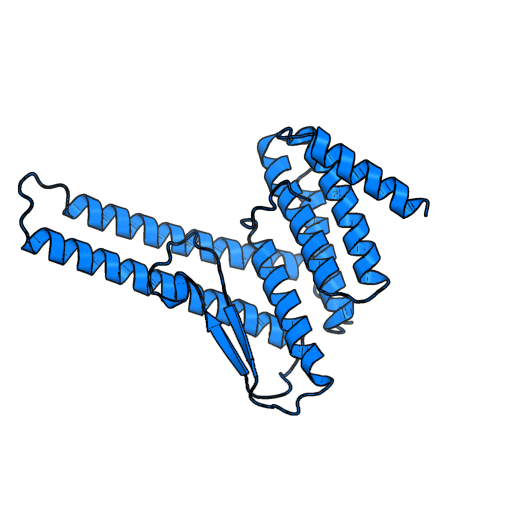.25 183 ILE A O 1
ATOM 1493 N N . ALA A 1 184 ? -6.213 -7.895 -11.017 1.00 92.19 184 ALA A N 1
ATOM 1494 C CA . ALA A 1 184 ? -5.586 -6.633 -11.376 1.00 92.19 184 ALA A CA 1
ATOM 1495 C C . ALA A 1 184 ? -6.399 -5.939 -12.476 1.00 92.19 184 ALA A C 1
ATOM 1497 O O . ALA A 1 184 ? -6.925 -6.590 -13.378 1.00 92.19 184 ALA A O 1
ATOM 1498 N N . LEU A 1 185 ? -6.490 -4.618 -12.400 1.00 93.00 185 LEU A N 1
ATOM 1499 C CA . LEU A 1 185 ? -7.150 -3.753 -13.372 1.00 93.00 185 LEU A CA 1
ATOM 1500 C C . LEU A 1 185 ? -6.105 -2.808 -13.992 1.00 93.00 185 LEU A C 1
ATOM 1502 O O . LEU A 1 185 ? -4.904 -2.935 -13.739 1.00 93.00 185 LEU A O 1
ATOM 1506 N N . GLY A 1 186 ? -6.540 -1.889 -14.853 1.00 93.56 186 GLY A N 1
ATOM 1507 C CA . GLY A 1 186 ? -5.657 -0.820 -15.314 1.00 93.56 186 GLY A CA 1
ATOM 1508 C C . GLY A 1 186 ? -4.494 -1.264 -16.195 1.00 93.56 186 GLY A C 1
ATOM 1509 O O . GLY A 1 186 ? -4.608 -2.193 -16.997 1.00 93.56 186 GLY A O 1
ATOM 1510 N N . SER A 1 187 ? -3.370 -0.560 -16.054 1.00 93.38 187 SER A N 1
ATOM 1511 C CA . SER A 1 187 ? -2.133 -0.830 -16.799 1.00 93.38 187 SER A CA 1
ATOM 1512 C C . SER A 1 187 ? -1.555 -2.211 -16.486 1.00 93.38 187 SER A C 1
ATOM 1514 O O . SER A 1 187 ? -1.048 -2.875 -17.390 1.00 93.38 187 SER A O 1
ATOM 1516 N N . VAL A 1 188 ? -1.700 -2.692 -15.245 1.00 92.56 188 VAL A N 1
ATOM 1517 C CA . VAL A 1 188 ? -1.262 -4.039 -14.844 1.00 92.56 188 VAL A CA 1
ATOM 1518 C C . VAL A 1 188 ? -2.050 -5.108 -15.602 1.00 92.56 188 VAL A C 1
ATOM 1520 O O . VAL A 1 188 ? -1.465 -6.071 -16.091 1.00 92.56 188 VAL A O 1
ATOM 1523 N N . ALA A 1 189 ? -3.364 -4.929 -15.767 1.00 91.62 189 ALA A N 1
ATOM 1524 C CA . ALA A 1 189 ? -4.198 -5.860 -16.530 1.00 91.62 189 ALA A CA 1
ATOM 1525 C C . ALA A 1 189 ? -3.908 -5.843 -18.039 1.00 91.62 189 ALA A C 1
ATOM 1527 O O . ALA A 1 189 ? -4.042 -6.871 -18.699 1.00 91.62 189 ALA A O 1
ATOM 1528 N N . ARG A 1 190 ? -3.521 -4.683 -18.586 1.00 91.50 190 ARG A N 1
ATOM 1529 C CA . ARG A 1 190 ? -3.246 -4.502 -20.021 1.00 91.50 190 ARG A CA 1
ATOM 1530 C C . ARG A 1 190 ? -1.808 -4.821 -20.434 1.00 91.50 190 ARG A C 1
ATOM 1532 O O . ARG A 1 190 ? -1.512 -4.733 -21.617 1.00 91.50 190 ARG A O 1
ATOM 1539 N N . MET A 1 191 ? -0.940 -5.213 -19.496 1.00 88.75 191 MET A N 1
ATOM 1540 C CA . MET A 1 191 ? 0.498 -5.411 -19.745 1.00 88.75 191 MET A CA 1
ATOM 1541 C C . MET A 1 191 ? 1.186 -4.124 -20.247 1.00 88.75 191 MET A C 1
ATOM 1543 O O . MET A 1 191 ? 2.074 -4.145 -21.091 1.00 88.75 191 MET A O 1
ATOM 1547 N N . GLU A 1 192 ? 0.755 -2.987 -19.703 1.00 90.94 192 GLU A N 1
ATOM 1548 C CA . GLU A 1 192 ? 1.274 -1.643 -20.002 1.00 90.94 192 GLU A CA 1
ATOM 1549 C C . GLU A 1 192 ? 1.864 -0.977 -18.746 1.00 90.94 192 GLU A C 1
ATOM 1551 O O . GLU A 1 192 ? 2.159 0.218 -18.738 1.00 90.94 192 GLU A O 1
ATOM 1556 N N . ALA A 1 193 ? 1.964 -1.718 -17.640 1.00 91.88 193 ALA A N 1
ATOM 1557 C CA . ALA A 1 193 ? 2.464 -1.187 -16.382 1.00 91.88 193 ALA A CA 1
ATOM 1558 C C . ALA A 1 193 ? 3.975 -0.948 -16.439 1.00 91.88 193 ALA A C 1
ATOM 1560 O O . ALA A 1 193 ? 4.755 -1.781 -16.893 1.00 91.88 193 ALA A O 1
ATOM 1561 N N . THR A 1 194 ? 4.383 0.187 -15.892 1.00 92.12 194 THR A N 1
ATOM 1562 C CA . THR A 1 194 ? 5.769 0.499 -15.534 1.00 92.12 194 THR A CA 1
ATOM 1563 C C . THR A 1 194 ? 6.005 0.183 -14.052 1.00 92.12 194 THR A C 1
ATOM 1565 O O . THR A 1 194 ? 5.037 0.031 -13.305 1.00 92.12 194 THR A O 1
ATOM 1568 N N . PRO A 1 195 ? 7.258 0.153 -13.560 1.00 90.25 195 PRO A N 1
ATOM 1569 C CA . PRO A 1 195 ? 7.541 -0.196 -12.161 1.00 90.25 195 PRO A CA 1
ATOM 1570 C C . PRO A 1 195 ? 6.977 0.773 -11.096 1.00 90.25 195 PRO A C 1
ATOM 1572 O O . PRO A 1 195 ? 7.075 0.496 -9.899 1.00 90.25 195 PRO A O 1
ATOM 1575 N N . TYR A 1 196 ? 6.429 1.916 -11.520 1.00 91.19 196 TYR A N 1
ATOM 1576 C CA . TYR A 1 196 ? 5.810 2.946 -10.675 1.00 91.19 196 TYR A CA 1
ATOM 1577 C C . TYR A 1 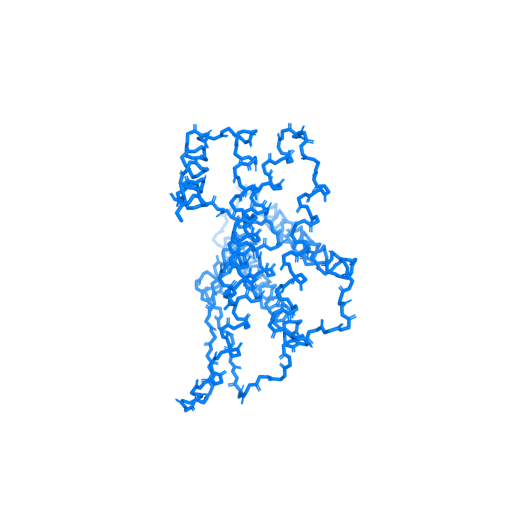196 ? 4.321 3.145 -10.985 1.00 91.19 196 TYR A C 1
ATOM 1579 O O . TYR A 1 196 ? 3.733 4.136 -10.565 1.00 91.19 196 TYR A O 1
ATOM 1587 N N . SER A 1 197 ? 3.718 2.248 -11.768 1.00 91.25 197 SER A N 1
ATOM 1588 C CA . SER A 1 197 ? 2.292 2.322 -12.082 1.00 91.25 197 SER A CA 1
ATOM 1589 C C . SER A 1 197 ? 1.422 2.098 -10.848 1.00 91.25 197 SER A C 1
ATOM 1591 O O . SER A 1 197 ? 1.797 1.374 -9.920 1.00 91.25 197 SER A O 1
ATOM 1593 N N . ASP A 1 198 ? 0.229 2.685 -10.880 1.00 89.75 198 ASP A N 1
ATOM 1594 C CA . ASP A 1 198 ? -0.781 2.476 -9.852 1.00 89.75 198 ASP A CA 1
ATOM 1595 C C . ASP A 1 198 ? -1.216 1.006 -9.790 1.00 89.75 198 ASP A C 1
ATOM 1597 O O . ASP A 1 198 ? -1.309 0.306 -10.803 1.00 89.75 198 ASP A O 1
ATOM 1601 N N . LEU A 1 199 ? -1.507 0.543 -8.574 1.00 89.19 199 LEU A N 1
ATOM 1602 C CA . LEU A 1 199 ? -2.091 -0.769 -8.335 1.00 89.19 199 LEU A CA 1
ATOM 1603 C C . LEU A 1 199 ? -3.614 -0.641 -8.246 1.00 89.19 199 LEU A C 1
ATOM 1605 O O . LEU A 1 199 ? -4.159 -0.225 -7.224 1.00 89.19 199 LEU A O 1
ATOM 1609 N N . GLU A 1 200 ? -4.300 -1.061 -9.304 1.00 90.81 200 GLU A N 1
ATOM 1610 C CA . GLU A 1 200 ? -5.758 -1.152 -9.351 1.00 90.81 200 GLU A CA 1
ATOM 1611 C C . GLU A 1 200 ? -6.183 -2.622 -9.277 1.00 90.81 200 GLU A C 1
ATOM 1613 O O . GLU A 1 200 ? -5.639 -3.466 -9.992 1.00 90.81 200 GLU A O 1
ATOM 1618 N N . PHE A 1 201 ? -7.153 -2.955 -8.423 1.00 92.31 201 PHE A N 1
ATOM 1619 C CA . PHE A 1 201 ? -7.636 -4.328 -8.288 1.00 92.31 201 PHE A CA 1
ATOM 1620 C C . PHE A 1 201 ? -9.116 -4.408 -7.903 1.00 92.31 201 PHE A C 1
ATOM 1622 O O . PHE A 1 201 ? -9.698 -3.463 -7.372 1.00 92.31 201 PHE A O 1
ATOM 1629 N N . ALA A 1 202 ? -9.713 -5.575 -8.139 1.00 93.50 202 ALA A N 1
ATOM 1630 C CA . ALA A 1 202 ? -11.031 -5.955 -7.644 1.00 93.50 202 ALA A CA 1
ATOM 1631 C C . ALA A 1 202 ? -10.960 -7.281 -6.877 1.00 93.50 202 ALA A C 1
ATOM 1633 O O . ALA A 1 202 ? -10.224 -8.187 -7.264 1.00 93.50 202 ALA A O 1
ATOM 1634 N N . ILE A 1 203 ? -11.760 -7.402 -5.813 1.00 95.19 203 ILE A N 1
ATOM 1635 C CA . ILE A 1 203 ? -11.954 -8.649 -5.062 1.00 95.19 203 ILE A CA 1
ATOM 1636 C C . ILE A 1 203 ? -13.300 -9.249 -5.477 1.00 95.19 203 ILE A C 1
ATOM 1638 O O . ILE A 1 203 ? -14.349 -8.644 -5.256 1.00 95.19 203 ILE A O 1
ATOM 1642 N N . LEU A 1 204 ? -13.268 -10.441 -6.065 1.00 95.19 204 LEU A N 1
ATOM 1643 C CA . LEU A 1 204 ? -14.444 -11.196 -6.495 1.00 95.19 204 LEU A CA 1
ATOM 1644 C C . LEU A 1 204 ? -14.591 -12.426 -5.616 1.00 95.19 204 LEU A C 1
ATOM 1646 O O . LEU A 1 204 ? -13.666 -13.218 -5.526 1.00 95.19 204 LEU A O 1
ATOM 1650 N N . TYR A 1 205 ? -15.747 -12.616 -5.000 1.00 95.06 205 TYR A N 1
ATOM 1651 C CA . TYR A 1 205 ? -16.033 -13.767 -4.149 1.00 95.06 205 TYR A CA 1
ATOM 1652 C C . TYR A 1 205 ? -17.116 -14.645 -4.778 1.00 95.06 205 TYR A C 1
ATOM 1654 O O . TYR A 1 205 ? -17.987 -14.161 -5.498 1.00 95.06 205 TYR A O 1
ATOM 1662 N N . SER A 1 206 ? -17.034 -15.948 -4.526 1.00 95.19 206 SER A N 1
ATOM 1663 C CA . SER A 1 206 ? -17.877 -16.962 -5.174 1.00 95.19 206 SER A CA 1
ATOM 1664 C C . SER A 1 206 ? -19.295 -17.063 -4.608 1.00 95.19 206 SER A C 1
ATOM 1666 O O . SER A 1 206 ? -20.193 -17.499 -5.323 1.00 95.19 206 SER A O 1
ATOM 1668 N N . ASP A 1 207 ? -19.511 -16.676 -3.347 1.00 93.19 207 ASP A N 1
ATOM 1669 C CA . ASP A 1 207 ? -20.797 -16.827 -2.662 1.00 93.19 207 ASP A CA 1
ATOM 1670 C C . ASP A 1 207 ? -21.717 -15.606 -2.889 1.00 93.19 207 ASP A C 1
ATOM 1672 O O . ASP A 1 207 ? -21.492 -14.549 -2.291 1.00 93.19 207 ASP A O 1
ATOM 1676 N N . PRO A 1 208 ? -22.787 -15.710 -3.704 1.00 86.75 208 PRO A N 1
ATOM 1677 C CA . PRO A 1 208 ? -23.737 -14.613 -3.893 1.00 86.75 208 PRO A CA 1
ATOM 1678 C C . PRO A 1 208 ? -24.610 -14.357 -2.651 1.00 86.75 208 PRO A C 1
ATOM 1680 O O . PRO A 1 208 ? -25.239 -13.304 -2.555 1.00 86.75 208 PRO A O 1
ATOM 1683 N N . ALA A 1 209 ? -24.657 -15.294 -1.698 1.00 91.00 209 ALA A N 1
ATOM 1684 C CA . ALA A 1 209 ? -25.425 -15.217 -0.457 1.00 91.00 209 ALA A CA 1
ATOM 1685 C C . ALA A 1 209 ? -24.548 -14.875 0.764 1.00 91.00 209 ALA A C 1
ATOM 1687 O O . ALA A 1 209 ? -24.947 -15.114 1.905 1.00 91.00 209 ALA A O 1
ATOM 1688 N N . ILE A 1 210 ? -23.375 -14.269 0.538 1.00 91.06 210 ILE A N 1
ATOM 1689 C CA . ILE A 1 210 ? -22.355 -13.995 1.561 1.00 91.06 210 ILE A CA 1
ATOM 1690 C C . ILE A 1 210 ? -22.858 -13.192 2.777 1.00 91.06 210 ILE A C 1
ATOM 1692 O O . ILE A 1 210 ? -22.300 -13.310 3.872 1.00 91.06 210 ILE A O 1
ATOM 1696 N N . GLY A 1 211 ? -23.914 -12.387 2.604 1.00 90.38 211 GLY A N 1
ATOM 1697 C CA . GLY A 1 211 ? -24.564 -11.630 3.676 1.00 90.38 211 GLY A CA 1
ATOM 1698 C C . GLY A 1 211 ? -23.561 -10.851 4.530 1.00 90.38 211 GLY A C 1
ATOM 1699 O O . GLY A 1 211 ? -22.677 -10.168 4.012 1.00 90.38 211 GLY A O 1
ATOM 1700 N N . ASP A 1 212 ? -23.654 -11.005 5.850 1.00 88.06 212 ASP A N 1
ATOM 1701 C CA . ASP A 1 212 ? -22.801 -10.295 6.811 1.00 88.06 212 ASP A CA 1
ATOM 1702 C C . ASP A 1 212 ? -21.317 -10.704 6.747 1.00 88.06 212 ASP A C 1
ATOM 1704 O O . ASP A 1 212 ? -20.440 -9.944 7.170 1.00 88.06 212 ASP A O 1
ATOM 1708 N N . LYS A 1 213 ? -20.990 -11.864 6.153 1.00 89.38 213 LYS A N 1
ATOM 1709 C CA . LYS A 1 213 ? -19.596 -12.316 5.986 1.00 89.38 213 LYS A CA 1
ATOM 1710 C C . LYS A 1 213 ? -18.819 -11.468 4.975 1.00 89.38 213 LYS A C 1
ATOM 1712 O O . LYS A 1 213 ? -17.591 -11.536 4.959 1.00 89.38 213 LYS A O 1
ATOM 1717 N N . ILE A 1 214 ? -19.493 -10.605 4.202 1.00 93.44 214 ILE A N 1
ATOM 1718 C CA . ILE A 1 214 ? -18.849 -9.620 3.316 1.00 93.44 214 ILE A CA 1
ATOM 1719 C C . ILE A 1 214 ? -17.892 -8.699 4.080 1.00 93.44 214 ILE A C 1
ATOM 1721 O O . ILE A 1 214 ? -16.953 -8.149 3.502 1.00 93.44 214 ILE A O 1
ATOM 1725 N N . ASN A 1 215 ? -18.103 -8.542 5.393 1.00 92.81 215 ASN A N 1
ATOM 1726 C CA . ASN A 1 215 ? -17.228 -7.744 6.234 1.00 92.81 215 ASN A CA 1
ATOM 1727 C C . ASN A 1 215 ? -15.777 -8.248 6.217 1.00 92.81 215 ASN A C 1
ATOM 1729 O O . ASN A 1 215 ? -14.871 -7.424 6.265 1.00 92.81 215 ASN A O 1
ATOM 1733 N N . TYR A 1 216 ? -15.549 -9.558 6.059 1.00 95.06 216 TYR A N 1
ATOM 1734 C CA . TYR A 1 216 ? -14.201 -10.106 5.898 1.00 95.06 216 TYR A CA 1
ATOM 1735 C C . TYR A 1 216 ? -13.476 -9.459 4.710 1.00 95.06 216 TYR A C 1
ATOM 1737 O O . TYR A 1 216 ? -12.397 -8.900 4.876 1.00 95.06 216 TYR A O 1
ATOM 1745 N N . PHE A 1 217 ? -14.098 -9.448 3.527 1.00 96.19 217 PHE A N 1
ATOM 1746 C CA . PHE A 1 217 ? -13.492 -8.879 2.319 1.00 96.19 217 PHE A CA 1
ATOM 1747 C C . PHE A 1 217 ? -13.341 -7.357 2.391 1.00 96.19 217 PHE A C 1
ATOM 1749 O O . PHE A 1 217 ? -12.385 -6.809 1.850 1.00 96.19 217 PHE A O 1
ATOM 1756 N N . ARG A 1 218 ? -14.236 -6.660 3.106 1.00 94.81 218 ARG A N 1
ATOM 1757 C CA . ARG A 1 218 ? -14.074 -5.222 3.384 1.00 94.81 218 ARG A CA 1
ATOM 1758 C C . ARG A 1 218 ? -12.840 -4.956 4.243 1.00 94.81 218 ARG A C 1
ATOM 1760 O O . ARG A 1 218 ? -12.066 -4.058 3.929 1.00 94.81 218 ARG A O 1
ATOM 1767 N N . VAL A 1 219 ? -12.646 -5.739 5.302 1.00 95.50 219 VAL A N 1
ATOM 1768 C CA . VAL A 1 219 ? -11.474 -5.636 6.180 1.00 95.50 219 VAL A CA 1
ATOM 1769 C C . VAL A 1 219 ? -10.198 -6.027 5.436 1.00 95.50 219 VAL A C 1
ATOM 1771 O O . VAL A 1 219 ? -9.223 -5.286 5.519 1.00 95.50 219 VAL A O 1
ATOM 1774 N N . LEU A 1 220 ? -10.222 -7.107 4.649 1.00 96.62 220 LEU A N 1
ATOM 1775 C CA . LEU A 1 220 ? -9.118 -7.505 3.770 1.00 96.62 220 LEU A CA 1
ATOM 1776 C C . LEU A 1 220 ? -8.723 -6.363 2.828 1.00 96.62 220 LEU A C 1
ATOM 1778 O O . LEU A 1 220 ? -7.543 -6.043 2.720 1.00 96.62 220 LEU A O 1
ATOM 1782 N N . ASN A 1 221 ? -9.707 -5.707 2.206 1.00 96.00 221 ASN A N 1
ATOM 1783 C CA . ASN A 1 221 ? -9.471 -4.556 1.341 1.00 96.00 221 ASN A CA 1
ATOM 1784 C C . ASN A 1 221 ? -8.789 -3.408 2.099 1.00 96.00 221 ASN A C 1
ATOM 1786 O O . ASN A 1 221 ? -7.766 -2.898 1.652 1.00 96.00 221 ASN A O 1
ATOM 1790 N N . TYR A 1 222 ? -9.311 -3.017 3.268 1.00 95.94 222 TYR A N 1
ATOM 1791 C CA . TYR A 1 222 ? -8.683 -1.969 4.080 1.00 95.94 222 TYR A CA 1
ATOM 1792 C C . TYR A 1 222 ? -7.265 -2.334 4.513 1.00 95.94 222 TYR A C 1
ATOM 1794 O O . TYR A 1 222 ? -6.396 -1.465 4.515 1.00 95.94 222 TYR A O 1
ATOM 1802 N N . PHE A 1 223 ? -7.025 -3.600 4.848 1.00 96.44 223 PHE A N 1
ATOM 1803 C CA . PHE A 1 223 ? -5.714 -4.044 5.289 1.00 96.44 223 PHE A CA 1
ATOM 1804 C C . PHE A 1 223 ? -4.698 -4.035 4.143 1.00 96.44 223 PHE A C 1
ATOM 1806 O O . PHE A 1 223 ? -3.600 -3.498 4.284 1.00 96.44 223 PHE A O 1
ATOM 1813 N N . LEU A 1 224 ? -5.100 -4.538 2.974 1.00 95.75 224 LEU A N 1
ATOM 1814 C CA . LEU A 1 224 ? -4.290 -4.487 1.764 1.00 95.75 224 LEU A CA 1
ATOM 1815 C C . LEU A 1 224 ? -3.961 -3.036 1.386 1.00 95.75 224 LEU A C 1
ATOM 1817 O O . LEU A 1 224 ? -2.802 -2.720 1.136 1.00 95.75 224 LEU A O 1
ATOM 1821 N N . HIS A 1 225 ? -4.942 -2.129 1.434 1.00 93.50 225 HIS A N 1
ATOM 1822 C CA . HIS A 1 225 ? -4.693 -0.700 1.226 1.00 93.50 225 HIS A CA 1
ATOM 1823 C C . HIS A 1 225 ? -3.721 -0.113 2.252 1.00 93.50 225 HIS A C 1
ATOM 1825 O O . HIS A 1 225 ? -2.854 0.669 1.876 1.00 93.50 225 HIS A O 1
ATOM 1831 N N . LEU A 1 226 ? -3.837 -0.475 3.534 1.00 95.12 226 LEU A N 1
ATOM 1832 C CA . LEU A 1 226 ? -2.923 -0.011 4.581 1.00 95.12 226 LEU A CA 1
ATOM 1833 C C . LEU A 1 226 ? -1.478 -0.434 4.278 1.00 95.12 226 LEU A C 1
ATOM 1835 O O . LEU A 1 226 ? -0.581 0.406 4.351 1.00 95.12 226 LEU A O 1
ATOM 1839 N N . LYS A 1 227 ? -1.264 -1.694 3.876 1.00 95.69 227 LYS A N 1
ATOM 1840 C CA . LYS A 1 227 ? 0.050 -2.209 3.455 1.00 95.69 227 LYS A CA 1
ATOM 1841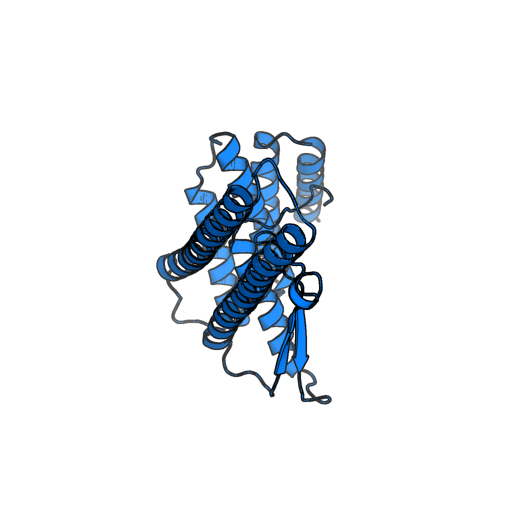 C C . LYS A 1 227 ? 0.585 -1.485 2.214 1.00 95.69 227 LYS A C 1
ATOM 1843 O O . LYS A 1 227 ? 1.733 -1.059 2.217 1.00 95.69 227 LYS A O 1
ATOM 1848 N N . VAL A 1 228 ? -0.252 -1.258 1.197 1.00 94.44 228 VAL A N 1
ATOM 1849 C CA . VAL A 1 228 ? 0.135 -0.505 -0.015 1.00 94.44 228 VAL A CA 1
ATOM 1850 C C . VAL A 1 228 ? 0.525 0.941 0.317 1.00 94.44 228 VAL A C 1
ATOM 1852 O O . VAL A 1 228 ? 1.540 1.429 -0.170 1.00 94.44 228 VAL A O 1
ATOM 1855 N N . ILE A 1 229 ? -0.222 1.617 1.195 1.00 94.56 229 ILE A N 1
ATOM 1856 C CA . ILE A 1 229 ? 0.112 2.973 1.664 1.00 94.56 229 ILE A CA 1
ATOM 1857 C C . ILE A 1 229 ? 1.482 2.994 2.356 1.00 94.56 229 ILE A C 1
ATOM 1859 O O . ILE A 1 229 ? 2.249 3.940 2.175 1.00 94.56 229 ILE A O 1
ATOM 1863 N N . ASN A 1 230 ? 1.808 1.947 3.118 1.00 95.44 230 ASN A N 1
ATOM 1864 C CA . ASN A 1 230 ? 3.076 1.841 3.840 1.00 95.44 230 ASN A CA 1
ATOM 1865 C C . ASN A 1 230 ? 4.302 1.680 2.951 1.00 95.44 230 ASN A C 1
ATOM 1867 O O . ASN A 1 230 ? 5.405 1.914 3.442 1.00 95.44 230 ASN A O 1
ATOM 1871 N N . LEU A 1 231 ? 4.136 1.377 1.662 1.00 93.31 231 LEU A N 1
ATOM 1872 C CA . LEU A 1 231 ? 5.225 1.457 0.687 1.00 93.31 231 LEU A CA 1
ATOM 1873 C C . LEU A 1 231 ? 5.769 2.894 0.574 1.00 93.31 231 LEU A C 1
ATOM 1875 O O . LEU A 1 231 ? 6.937 3.087 0.255 1.00 93.31 231 LEU A O 1
ATOM 1879 N N . GLY A 1 232 ? 4.962 3.903 0.931 1.00 88.25 232 GLY A N 1
ATOM 1880 C CA . GLY A 1 232 ? 5.387 5.301 1.036 1.00 88.25 232 GLY A CA 1
ATOM 1881 C C . GLY A 1 232 ? 5.360 6.069 -0.286 1.00 88.25 232 GLY A C 1
ATOM 1882 O O . GLY A 1 232 ? 5.919 7.158 -0.373 1.00 88.25 232 GLY A O 1
ATOM 1883 N N . GLU A 1 233 ? 4.708 5.512 -1.305 1.00 83.44 233 GLU A N 1
ATOM 1884 C CA . GLU A 1 233 ? 4.669 6.061 -2.670 1.00 83.44 233 GLU A CA 1
ATOM 1885 C C . GLU A 1 233 ? 3.300 6.621 -3.053 1.00 83.44 233 GLU A C 1
ATOM 1887 O O . GLU A 1 233 ? 3.154 7.270 -4.086 1.00 83.44 233 GLU A O 1
ATOM 1892 N N . THR A 1 234 ? 2.287 6.416 -2.207 1.00 78.81 234 THR A N 1
ATOM 1893 C CA . THR A 1 234 ? 0.962 6.997 -2.412 1.00 78.81 234 THR A CA 1
ATOM 1894 C C . THR A 1 234 ? 1.029 8.512 -2.253 1.00 78.81 234 THR A C 1
ATOM 1896 O O . THR A 1 234 ? 1.209 9.043 -1.154 1.00 78.81 234 THR A O 1
ATOM 1899 N N . ILE A 1 235 ? 0.828 9.222 -3.360 1.00 67.56 235 ILE A N 1
ATOM 1900 C CA . ILE A 1 235 ? 0.684 10.672 -3.348 1.00 67.56 235 ILE A CA 1
ATOM 1901 C C . ILE A 1 235 ? -0.705 10.988 -2.796 1.00 67.56 235 ILE A C 1
ATOM 1903 O O . ILE A 1 235 ? -1.713 10.709 -3.436 1.00 67.56 235 ILE A O 1
ATOM 1907 N N . LEU A 1 236 ? -0.768 11.592 -1.609 1.00 64.19 236 LEU A N 1
ATOM 1908 C CA . LEU A 1 236 ? -1.975 12.296 -1.186 1.00 64.19 236 LEU A CA 1
ATOM 1909 C C . LEU A 1 236 ? -1.998 13.666 -1.881 1.00 64.19 236 LEU A C 1
ATOM 1911 O O . LEU A 1 236 ? -1.174 14.522 -1.517 1.00 64.19 236 LEU A O 1
ATOM 1915 N N . PRO A 1 237 ? -2.892 13.899 -2.865 1.00 50.50 237 PRO A N 1
ATOM 1916 C CA . PRO A 1 237 ? -3.095 15.240 -3.385 1.00 50.50 237 PRO A CA 1
ATOM 1917 C C . PRO A 1 237 ? -3.545 16.148 -2.235 1.00 50.50 237 PRO A C 1
ATOM 1919 O O . PRO A 1 237 ? -4.274 15.734 -1.336 1.00 50.50 237 PRO A O 1
ATOM 1922 N N . ILE A 1 238 ? -3.095 17.404 -2.253 1.00 45.34 238 ILE A N 1
ATOM 1923 C CA . ILE A 1 238 ? -3.423 18.420 -1.230 1.00 45.34 238 ILE A CA 1
ATOM 1924 C C . ILE A 1 238 ? -4.909 18.845 -1.318 1.00 45.34 238 ILE A C 1
ATOM 1926 O O . ILE A 1 238 ? -5.390 19.657 -0.533 1.00 45.34 238 ILE A O 1
ATOM 1930 N N . GLU A 1 239 ? -5.669 18.244 -2.230 1.00 34.72 239 GLU A N 1
ATOM 1931 C CA . GLU A 1 239 ? -7.115 18.382 -2.383 1.00 34.72 239 GLU A CA 1
ATOM 1932 C C . GLU A 1 239 ? -7.857 17.509 -1.352 1.00 34.72 239 GLU A C 1
ATOM 1934 O O . GLU A 1 239 ? -8.629 16.613 -1.688 1.00 34.72 239 GLU A O 1
ATOM 1939 N N . LEU A 1 240 ? -7.586 17.757 -0.067 1.00 38.75 240 LEU A N 1
ATOM 1940 C CA . LEU A 1 240 ? -8.546 17.477 1.007 1.00 38.75 240 LEU A CA 1
ATOM 1941 C C . LEU A 1 240 ? -9.685 18.500 0.958 1.00 38.75 240 LEU A C 1
ATOM 1943 O O . LEU A 1 240 ? -9.534 19.539 0.275 1.00 38.75 240 LEU A O 1
#

Foldseek 3Di:
DVVVVVLVVLLVQLVVCPPPLQSNLVSLQVQLVVLLVVCLVPPDLVSLLSSLLSLLVSLVSCVVPVHPPDSVNSLLSLLVSLQSLLVRQLVPPVGDDSVNSVVLLVVLLVLLVVLQVVLVVQLVVLVVVQPDPDHDPVSVVVSVVSVLVSLVVLLVSLVVSLVVQLVVLCVRNDDQPADKDKDWDDCSNVSNDDSLDDTDIDIGGDDPPCPPSVVSVSSSVSSSSSSVSSSSSDDDDSPD

pLDDT: mean 89.05, std 10.2, range [34.72, 97.75]